Protein AF-A0A8T4J8F1-F1 (afdb_monomer)

Foldseek 3Di:
DVLLVVCVVVVAADELVRQVVVQQDDDPPDPDTSDDDSVVSVVVQVVVCLVVVHHCVNSRHFHDQFKFKAAQWWKDDPNDIDGQPPPPLGGDGFTRDPPRIGTPDQFAQAEEEEAAPVVLSLLVVVVLRVVRVYMYMYRNHQNHNRNLLVNQCCCPVVVHAYEYEFWQFLVRVVSQCCSAQNDPVVNSCRVNRHRVRYWYLDPFLVVCVVQVLLVQWDADDVVRVVSLVVVCPDPVQVDPVSVVRSVSCVVSRTIHGPVSLCVSPSCSVSPPRVVVSVVVVPTHD

pLDDT: mean 88.25, std 8.85, range [52.16, 97.38]

Secondary structure (DSSP, 8-state):
-HHHHHHHHTT--EEHHHHHHHH--BPTTSS-BS-SSHHHHHHHHHHHHHHTTS-GGGGTEE-----EEESSEEEEETTEEEETTSSTTT-EEPPS--TT-EEEEE--SEEEEES-HHHHHHHHHTTHHHHTTEEEEE-SSS--HHHHHHHHHHHHHH---EEEE--BSHHHHHHHHHHHH--GGGGGGHHHH--TTEEEEE--HHHHHHTTGGGGPEEPPHHHHHHHHHHTTSGGG-SHHHHHHHHHHHHHTEEB-GGGGGGG-TTHIIIIIHHHHHHHT--B-

Radius of gyration: 20.85 Å; Cα contacts (8 Å, |Δi|>4): 482; chains: 1; bounding box: 60×44×57 Å

Sequence (285 aa):
ATTAKELIEIDKHLSLRQVFYRMKRTIPNTDINIVDEQEESNKAIEDLELLLESPREKLHINANKNGSVAGRVVIEDRGDTIDWSKLGSGGWSIPSNVEDIKFKKVDAKFILYMEKAAEWESLHEHRFWEKQDCIIMASQGQATRGVRRLLKRLSSEFKLPVYVLVDGDPWGVYIYSVLKYGSISLAHMSESLTITNAKMVGLTADDVSKYGLKRHIIKFKDVDKNRLKQLKRYDWFQDKRWQEEFKKWENIGGKVELAALTSNGISFMAEKYLPEKIRKKEWLD

Structure (mmCIF, N/CA/C/O backbone):
data_AF-A0A8T4J8F1-F1
#
_entry.id   AF-A0A8T4J8F1-F1
#
loop_
_atom_site.group_PDB
_atom_site.id
_atom_site.type_symbol
_atom_site.label_atom_id
_atom_site.label_alt_id
_atom_site.label_comp_id
_atom_site.label_asym_id
_atom_site.label_entity_id
_atom_site.label_seq_id
_atom_site.pdbx_PDB_ins_code
_atom_site.Cartn_x
_atom_site.Cartn_y
_atom_site.Cartn_z
_atom_site.occupancy
_atom_site.B_iso_or_equiv
_atom_site.auth_seq_id
_atom_site.auth_comp_id
_atom_site.auth_asym_id
_atom_site.auth_atom_id
_atom_site.pdbx_PDB_model_num
ATOM 1 N N . ALA A 1 1 ? 18.832 5.085 -25.171 1.00 74.56 1 ALA A N 1
ATOM 2 C CA . ALA A 1 1 ? 18.077 4.720 -26.391 1.00 74.56 1 ALA A CA 1
ATOM 3 C C . ALA A 1 1 ? 18.512 3.376 -26.989 1.00 74.56 1 ALA A C 1
ATOM 5 O O . ALA A 1 1 ? 17.696 2.467 -27.005 1.00 74.56 1 ALA A O 1
ATOM 6 N N . THR A 1 2 ? 19.771 3.197 -27.418 1.00 81.75 2 THR A N 1
ATOM 7 C CA . THR A 1 2 ? 20.234 1.960 -28.094 1.00 81.75 2 THR A CA 1
ATOM 8 C C . THR A 1 2 ? 19.966 0.684 -27.297 1.00 81.75 2 THR A C 1
ATOM 10 O O . THR A 1 2 ? 19.372 -0.245 -27.828 1.00 81.75 2 THR A O 1
ATOM 13 N N . THR A 1 3 ? 20.306 0.669 -26.002 1.00 81.12 3 THR A N 1
ATOM 14 C CA . THR A 1 3 ? 20.008 -0.467 -25.115 1.00 81.12 3 THR A CA 1
ATOM 15 C C . THR A 1 3 ? 18.515 -0.792 -25.069 1.00 81.12 3 THR A C 1
ATOM 17 O O . THR A 1 3 ? 18.152 -1.952 -25.171 1.00 81.12 3 THR A O 1
ATOM 20 N N . ALA A 1 4 ? 17.644 0.214 -24.943 1.00 81.69 4 ALA A N 1
ATOM 21 C CA . ALA A 1 4 ? 16.196 0.006 -24.901 1.00 81.69 4 ALA A CA 1
ATOM 22 C C . ALA A 1 4 ? 15.668 -0.584 -26.217 1.00 81.69 4 ALA A C 1
ATOM 24 O O . ALA A 1 4 ? 14.888 -1.528 -26.192 1.00 81.69 4 ALA A O 1
ATOM 25 N N . LYS A 1 5 ? 16.141 -0.072 -27.362 1.00 85.31 5 LYS A N 1
ATOM 26 C CA . LYS A 1 5 ? 15.776 -0.595 -28.684 1.00 85.31 5 LYS A CA 1
ATOM 27 C C . LYS A 1 5 ? 16.148 -2.073 -28.825 1.00 85.31 5 LYS A C 1
ATOM 29 O O . LYS A 1 5 ? 15.307 -2.873 -29.208 1.00 85.31 5 LYS A O 1
ATOM 34 N N . GLU A 1 6 ? 17.373 -2.432 -28.452 1.00 86.69 6 GLU A N 1
ATOM 35 C CA . GLU A 1 6 ? 17.841 -3.818 -28.505 1.00 86.69 6 GLU A CA 1
ATOM 36 C C . GLU A 1 6 ? 17.005 -4.738 -27.606 1.00 86.69 6 GLU A C 1
ATOM 38 O O . GLU A 1 6 ? 16.623 -5.818 -28.036 1.00 86.69 6 GLU A O 1
ATOM 43 N N . LEU A 1 7 ? 16.668 -4.303 -26.384 1.00 85.00 7 LEU A N 1
ATOM 44 C CA . LEU A 1 7 ? 15.839 -5.083 -25.457 1.00 85.00 7 LEU A CA 1
ATOM 45 C C . LEU A 1 7 ? 14.429 -5.358 -25.986 1.00 85.00 7 LEU A C 1
ATOM 47 O O . LEU A 1 7 ? 13.883 -6.436 -25.734 1.00 85.00 7 LEU A O 1
ATOM 51 N N . ILE A 1 8 ? 13.857 -4.395 -26.706 1.00 83.88 8 ILE A N 1
ATOM 52 C CA . ILE A 1 8 ? 12.558 -4.538 -27.366 1.00 83.88 8 ILE A CA 1
ATOM 53 C C . ILE A 1 8 ? 12.671 -5.523 -28.536 1.00 83.88 8 ILE A C 1
ATOM 55 O O . ILE A 1 8 ? 11.848 -6.425 -28.646 1.00 83.88 8 ILE A O 1
ATOM 59 N N . GLU A 1 9 ? 13.708 -5.405 -29.371 1.00 85.81 9 GLU A N 1
ATOM 60 C CA . GLU A 1 9 ? 13.920 -6.286 -30.532 1.00 85.81 9 GLU A CA 1
ATOM 61 C C . GLU A 1 9 ? 14.126 -7.758 -30.139 1.00 85.81 9 GLU A C 1
ATOM 63 O O . GLU A 1 9 ? 13.646 -8.652 -30.834 1.00 85.81 9 GLU A O 1
ATOM 68 N N . ILE A 1 10 ? 14.812 -8.023 -29.023 1.00 87.44 10 ILE A N 1
ATOM 69 C CA . ILE A 1 10 ? 15.092 -9.392 -28.548 1.00 87.44 10 ILE A CA 1
ATOM 70 C C . ILE A 1 10 ? 14.049 -9.935 -27.557 1.00 87.44 10 ILE A C 1
ATOM 72 O O . ILE A 1 10 ? 14.200 -11.062 -27.079 1.00 87.44 10 ILE A O 1
ATOM 76 N N . ASP A 1 11 ? 13.043 -9.133 -27.197 1.00 79.88 11 ASP A N 1
ATOM 77 C CA . ASP A 1 11 ? 12.032 -9.442 -26.177 1.00 79.88 11 ASP A CA 1
ATOM 78 C C . ASP A 1 11 ? 12.630 -9.921 -24.831 1.00 79.88 11 ASP A C 1
ATOM 80 O O . ASP A 1 11 ? 12.238 -10.928 -24.226 1.00 79.88 11 ASP A O 1
ATOM 84 N N . LYS A 1 12 ? 13.663 -9.214 -24.347 1.00 81.88 12 LYS A N 1
ATOM 85 C CA . LYS A 1 12 ? 14.316 -9.490 -23.051 1.00 81.88 12 LYS A CA 1
ATOM 86 C C . LYS A 1 12 ? 14.347 -8.258 -22.172 1.00 81.88 12 LYS A C 1
ATOM 88 O O . LYS A 1 12 ? 14.317 -7.134 -22.645 1.00 81.88 12 LYS A O 1
ATOM 93 N N . HIS A 1 13 ? 14.453 -8.504 -20.869 1.00 81.38 13 HIS A N 1
ATOM 94 C CA . HIS A 1 13 ? 14.413 -7.471 -19.846 1.00 81.38 13 HIS A CA 1
ATOM 95 C C . HIS A 1 13 ? 15.740 -7.392 -19.095 1.00 81.38 13 HIS A C 1
ATOM 97 O O . HIS A 1 13 ? 16.351 -8.426 -18.816 1.00 81.38 13 HIS A O 1
ATOM 103 N N . LEU A 1 14 ? 16.145 -6.180 -18.717 1.00 83.69 14 LEU A N 1
ATOM 104 C CA . LEU A 1 14 ? 17.295 -5.944 -17.841 1.00 83.69 14 LEU A CA 1
ATOM 105 C C . LEU A 1 14 ? 16.882 -5.171 -16.594 1.00 83.69 14 LEU A C 1
ATOM 107 O O . LEU A 1 14 ? 15.974 -4.340 -16.631 1.00 83.69 14 LEU A O 1
ATOM 111 N N . SER A 1 15 ? 17.576 -5.427 -15.487 1.00 83.25 15 SER A N 1
ATOM 112 C CA . SER A 1 15 ? 17.448 -4.614 -14.282 1.00 83.25 15 SER A CA 1
ATOM 113 C C . SER A 1 15 ? 18.155 -3.265 -14.432 1.00 83.25 15 SER A C 1
ATOM 115 O O . SER A 1 15 ? 19.107 -3.146 -15.204 1.00 83.25 15 SER A O 1
ATOM 117 N N . LEU A 1 16 ? 17.770 -2.263 -13.633 1.00 83.31 16 LEU A N 1
ATOM 118 C CA . LEU A 1 16 ? 18.486 -0.973 -13.563 1.00 83.31 16 LEU A CA 1
ATOM 119 C C . LEU A 1 16 ? 20.000 -1.149 -13.355 1.00 83.31 16 LEU A C 1
ATOM 121 O O . LEU A 1 16 ? 20.806 -0.446 -13.961 1.00 83.31 16 LEU A O 1
ATOM 125 N N . ARG A 1 17 ? 20.393 -2.139 -12.547 1.00 83.06 17 ARG A N 1
ATOM 126 C CA . ARG A 1 17 ? 21.800 -2.445 -12.277 1.00 83.06 17 ARG A CA 1
ATOM 127 C C . ARG A 1 17 ? 22.500 -3.067 -13.486 1.00 83.06 17 ARG A C 1
ATOM 129 O O . ARG A 1 17 ? 23.653 -2.755 -13.758 1.00 83.06 17 ARG A O 1
ATOM 136 N N . GLN A 1 18 ? 21.813 -3.927 -14.236 1.00 85.00 18 GLN A N 1
ATOM 137 C CA . GLN A 1 18 ? 22.354 -4.488 -15.476 1.00 85.00 18 GLN A CA 1
ATOM 138 C C . GLN A 1 18 ? 22.481 -3.424 -16.571 1.00 85.00 18 GLN A C 1
ATOM 140 O O . GLN A 1 18 ? 23.468 -3.430 -17.304 1.00 85.00 18 GLN A O 1
ATOM 145 N N . VAL A 1 19 ? 21.526 -2.492 -16.663 1.00 85.25 19 VAL A N 1
ATOM 146 C CA . VAL A 1 19 ? 21.618 -1.347 -17.581 1.00 85.25 19 VAL A CA 1
ATOM 147 C C . VAL A 1 19 ? 22.813 -0.467 -17.219 1.00 85.25 19 VAL A C 1
ATOM 149 O O . VAL A 1 19 ? 23.595 -0.145 -18.109 1.00 85.25 19 VAL A O 1
ATOM 152 N N . PHE A 1 20 ? 23.020 -0.173 -15.931 1.00 86.06 20 PHE A N 1
ATOM 153 C CA . PHE A 1 20 ? 24.207 0.541 -15.455 1.00 86.06 20 PHE A CA 1
ATOM 154 C C . PHE A 1 20 ? 25.505 -0.140 -15.895 1.00 86.06 20 PHE A C 1
ATOM 156 O O . PHE A 1 20 ? 26.320 0.491 -16.558 1.00 86.06 20 PHE A O 1
ATOM 163 N N . TYR A 1 21 ? 25.682 -1.439 -15.630 1.00 85.06 21 TYR A N 1
ATOM 164 C CA . TYR A 1 21 ? 26.898 -2.148 -16.056 1.00 85.06 21 TYR A CA 1
ATOM 165 C C . TYR A 1 21 ? 27.048 -2.234 -17.579 1.00 85.06 21 TYR A C 1
ATOM 167 O O . TYR A 1 21 ? 28.166 -2.246 -18.083 1.00 85.06 21 TYR A O 1
ATOM 175 N N . ARG A 1 22 ? 25.944 -2.262 -18.332 1.00 84.69 22 ARG A N 1
ATOM 176 C CA . ARG A 1 22 ? 25.989 -2.226 -19.800 1.00 84.69 22 ARG A CA 1
ATOM 177 C C . ARG A 1 22 ? 26.434 -0.860 -20.327 1.00 84.69 22 ARG A C 1
ATOM 179 O O . ARG A 1 22 ? 27.107 -0.810 -21.360 1.00 84.69 22 ARG A O 1
ATOM 186 N N . MET A 1 23 ? 26.041 0.213 -19.639 1.00 83.31 23 MET A N 1
ATOM 187 C CA . MET A 1 23 ? 26.421 1.596 -19.937 1.00 83.31 23 MET A CA 1
ATOM 188 C C . MET A 1 23 ? 27.821 1.944 -19.433 1.00 83.31 23 MET A C 1
ATOM 190 O O . MET A 1 23 ? 28.477 2.775 -20.054 1.00 83.31 23 MET A O 1
ATOM 194 N N . LYS A 1 24 ? 28.294 1.298 -18.360 1.00 84.81 24 LYS A N 1
ATOM 195 C CA . LYS A 1 24 ? 29.632 1.473 -17.791 1.00 84.81 24 LYS A CA 1
ATOM 196 C C . LYS A 1 24 ? 30.692 0.919 -18.743 1.00 84.81 24 LYS A C 1
ATOM 198 O O . LYS A 1 24 ? 31.159 -0.210 -18.616 1.00 84.81 24 LYS A O 1
ATOM 203 N N . ARG A 1 25 ? 31.029 1.729 -19.740 1.00 82.56 25 ARG A N 1
ATOM 204 C CA . ARG A 1 25 ? 32.083 1.489 -20.721 1.00 82.56 25 ARG A CA 1
ATOM 205 C C . ARG A 1 25 ? 33.026 2.677 -20.707 1.00 82.56 25 ARG A C 1
ATOM 207 O O . ARG A 1 25 ? 32.574 3.818 -20.628 1.00 82.56 25 ARG A O 1
ATOM 214 N N . THR A 1 26 ? 34.314 2.394 -20.805 1.00 84.25 26 THR A N 1
ATOM 215 C CA . THR A 1 26 ? 35.348 3.414 -20.956 1.00 84.25 26 THR A CA 1
ATOM 216 C C . THR A 1 26 ? 35.383 3.870 -22.409 1.00 84.25 26 THR A C 1
ATOM 218 O O . THR A 1 26 ? 35.332 3.044 -23.327 1.00 84.25 26 THR A O 1
ATOM 221 N N . ILE A 1 27 ? 35.413 5.181 -22.631 1.00 82.75 27 ILE A N 1
ATOM 222 C CA . ILE A 1 27 ? 35.475 5.746 -23.980 1.00 82.75 27 ILE A CA 1
ATOM 223 C C . ILE A 1 27 ? 36.845 5.383 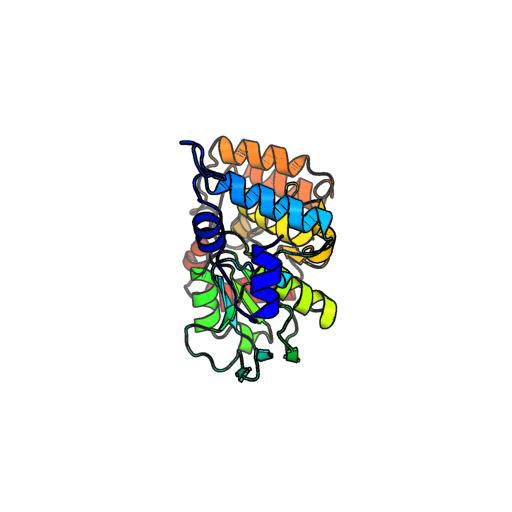-24.587 1.00 82.75 27 ILE A C 1
ATOM 225 O O . ILE A 1 27 ? 37.864 5.570 -23.914 1.00 82.75 27 ILE A O 1
ATOM 229 N N . PRO A 1 28 ? 36.905 4.865 -25.834 1.00 83.50 28 PRO A N 1
ATOM 230 C CA . PRO A 1 28 ? 38.168 4.483 -26.459 1.00 83.50 28 PRO A CA 1
ATOM 231 C C . PRO A 1 28 ? 39.194 5.619 -26.424 1.00 83.50 28 PRO A C 1
ATOM 233 O O . PRO A 1 28 ? 38.871 6.756 -26.761 1.00 83.50 28 PRO A O 1
ATOM 236 N N . ASN A 1 29 ? 40.436 5.287 -26.064 1.00 85.06 29 ASN A N 1
ATOM 237 C CA . ASN A 1 29 ? 41.558 6.225 -25.929 1.00 85.06 29 ASN A CA 1
ATOM 238 C C . ASN A 1 29 ? 41.402 7.275 -24.812 1.00 85.06 29 ASN A C 1
ATOM 240 O O . ASN A 1 29 ? 42.025 8.333 -24.874 1.00 85.06 29 ASN A O 1
ATOM 244 N N . THR A 1 30 ? 40.592 6.993 -23.790 1.00 84.62 30 THR A N 1
ATOM 245 C CA . THR A 1 30 ? 40.470 7.828 -22.587 1.00 84.62 30 THR A CA 1
ATOM 246 C C . THR A 1 30 ? 40.381 6.949 -21.337 1.00 84.62 30 THR A C 1
ATOM 248 O O . THR A 1 30 ? 40.044 5.773 -21.445 1.00 84.62 30 THR A O 1
ATOM 251 N N . ASP A 1 31 ? 40.591 7.537 -20.159 1.00 81.12 31 ASP A N 1
ATOM 252 C CA . ASP A 1 31 ? 40.305 6.908 -18.857 1.00 81.12 31 ASP A CA 1
ATOM 253 C C . ASP A 1 31 ? 38.915 7.299 -18.314 1.00 81.12 31 ASP A C 1
ATOM 255 O O . ASP A 1 31 ? 38.635 7.177 -17.122 1.00 81.12 31 ASP A O 1
ATOM 259 N N . ILE A 1 32 ? 38.039 7.814 -19.184 1.00 82.75 32 ILE A N 1
ATOM 260 C CA . ILE A 1 32 ? 36.733 8.359 -18.810 1.00 82.75 32 ILE A CA 1
ATOM 261 C C . ILE A 1 32 ? 35.656 7.312 -19.089 1.00 82.75 32 ILE A C 1
ATOM 263 O O . ILE A 1 32 ? 35.517 6.812 -20.211 1.00 82.75 32 ILE A O 1
ATOM 267 N N . ASN A 1 33 ? 34.868 6.988 -18.066 1.00 82.75 33 ASN A N 1
ATOM 268 C CA . ASN A 1 33 ? 33.691 6.143 -18.216 1.00 82.75 33 ASN A CA 1
ATOM 269 C C . ASN A 1 33 ? 32.488 6.970 -18.678 1.00 82.75 33 ASN A C 1
ATOM 271 O O . ASN A 1 33 ? 32.356 8.144 -18.355 1.00 82.75 33 ASN A O 1
ATOM 275 N N . ILE A 1 34 ? 31.578 6.336 -19.419 1.00 81.31 34 ILE A N 1
ATOM 276 C CA . ILE A 1 34 ? 30.304 6.963 -19.813 1.00 81.31 34 ILE A CA 1
ATOM 277 C C . ILE A 1 34 ? 29.409 7.224 -18.590 1.00 81.31 34 ILE A C 1
ATOM 279 O O . ILE A 1 34 ? 28.672 8.203 -18.570 1.00 81.31 34 ILE A O 1
ATOM 283 N N . VAL A 1 35 ? 29.448 6.322 -17.607 1.00 86.25 35 VAL A N 1
ATOM 284 C CA . VAL A 1 35 ? 28.790 6.459 -16.303 1.00 86.25 35 VAL A CA 1
ATOM 285 C C . VAL A 1 35 ? 29.682 5.843 -15.235 1.00 86.25 35 VAL A C 1
ATOM 287 O O . VAL A 1 35 ? 30.204 4.734 -15.418 1.00 86.25 35 VAL A O 1
ATOM 290 N N . ASP A 1 36 ? 29.822 6.533 -14.113 1.00 84.25 36 ASP A N 1
ATOM 291 C CA . ASP A 1 36 ? 30.608 6.072 -12.970 1.00 84.25 36 ASP A CA 1
ATOM 292 C C . ASP A 1 36 ? 29.710 5.579 -11.836 1.00 84.25 36 ASP A C 1
ATOM 294 O O . ASP A 1 36 ? 30.005 4.541 -11.222 1.00 84.25 36 ASP A O 1
ATOM 298 N N . GLU A 1 37 ? 28.565 6.239 -11.644 1.00 87.50 37 GLU A N 1
ATOM 299 C CA . GLU A 1 37 ? 27.602 5.953 -10.582 1.00 87.50 37 GLU A CA 1
ATOM 300 C C . GLU A 1 37 ? 26.227 5.515 -11.112 1.00 87.50 37 GLU A C 1
ATOM 302 O O . GLU A 1 37 ? 25.750 5.938 -12.166 1.00 87.50 37 GLU A O 1
ATOM 307 N N . GLN A 1 38 ? 25.539 4.660 -10.345 1.00 81.62 38 GLN A N 1
ATOM 308 C CA . GLN A 1 38 ? 24.196 4.179 -10.698 1.00 81.62 38 GLN A CA 1
ATOM 309 C C . GLN A 1 38 ? 23.202 5.341 -10.851 1.00 81.62 38 GLN A C 1
ATOM 311 O O . GLN A 1 38 ? 22.302 5.267 -11.690 1.00 81.62 38 GLN A O 1
ATOM 316 N N . GLU A 1 39 ? 23.360 6.403 -10.058 1.00 84.62 39 GLU A N 1
ATOM 317 C CA . GLU A 1 39 ? 22.471 7.561 -10.080 1.00 84.62 39 GLU A CA 1
ATOM 318 C C . GLU A 1 39 ? 22.478 8.276 -11.439 1.00 84.62 39 GLU A C 1
ATOM 320 O O . GLU A 1 39 ? 21.418 8.672 -11.919 1.00 84.62 39 GLU A O 1
ATOM 325 N N . GLU A 1 40 ? 23.628 8.350 -12.112 1.00 84.62 40 GLU A N 1
ATOM 326 C CA . GLU A 1 40 ? 23.754 8.942 -13.450 1.00 84.62 40 GLU A CA 1
ATOM 327 C C . GLU A 1 40 ? 22.953 8.148 -14.484 1.00 84.62 40 GLU A C 1
ATOM 329 O O . GLU A 1 40 ? 22.175 8.711 -15.256 1.00 84.62 40 GLU A O 1
ATOM 334 N N . SER A 1 41 ? 23.075 6.815 -14.453 1.00 85.06 41 SER A N 1
ATOM 335 C CA . SER A 1 41 ? 22.297 5.948 -15.344 1.00 85.06 41 SER A CA 1
ATOM 336 C C . SER A 1 41 ? 20.796 6.014 -15.051 1.00 85.06 41 SER A C 1
ATOM 338 O O . SER A 1 41 ? 19.992 5.976 -15.979 1.00 85.06 41 SER A O 1
ATOM 340 N N . ASN A 1 42 ? 20.406 6.158 -13.780 1.00 84.56 42 ASN A N 1
ATOM 341 C CA . ASN A 1 42 ? 19.004 6.304 -13.399 1.00 84.56 42 ASN A CA 1
ATOM 342 C C . ASN A 1 42 ? 18.423 7.620 -13.934 1.00 84.56 42 ASN A C 1
ATOM 344 O O . ASN A 1 42 ? 17.353 7.582 -14.535 1.00 84.56 42 ASN A O 1
ATOM 348 N N . LYS A 1 43 ? 19.145 8.741 -13.792 1.00 85.19 43 LYS A N 1
ATOM 349 C CA . LYS A 1 43 ? 18.746 10.050 -14.343 1.00 85.19 43 LYS A CA 1
ATOM 350 C C . LYS A 1 43 ? 18.600 9.999 -15.862 1.00 85.19 43 LYS A C 1
ATOM 352 O O . LYS A 1 43 ? 17.569 10.392 -16.387 1.00 85.19 43 LYS A O 1
ATOM 357 N N . ALA A 1 44 ? 19.562 9.396 -16.562 1.00 85.56 44 ALA A N 1
ATOM 358 C CA . ALA A 1 44 ? 19.486 9.241 -18.015 1.00 85.56 44 ALA A CA 1
ATOM 359 C C . ALA A 1 44 ? 18.292 8.376 -18.470 1.00 85.56 44 ALA A C 1
ATOM 361 O O . ALA A 1 44 ? 17.742 8.586 -19.552 1.00 85.56 44 ALA A O 1
ATOM 362 N N . ILE A 1 45 ? 17.893 7.381 -17.669 1.00 85.06 45 ILE A N 1
ATOM 363 C CA . ILE A 1 45 ? 16.681 6.596 -17.928 1.00 85.06 45 ILE A CA 1
ATOM 364 C C . ILE A 1 45 ? 15.442 7.462 -17.703 1.00 85.06 45 ILE A C 1
ATOM 366 O O . ILE A 1 45 ? 14.569 7.440 -18.559 1.00 85.06 45 ILE A O 1
ATOM 370 N N . GLU A 1 46 ? 15.372 8.225 -16.612 1.00 82.88 46 GLU A N 1
ATOM 371 C CA . GLU A 1 46 ? 14.258 9.146 -16.334 1.00 82.88 46 GLU A CA 1
ATOM 372 C C . GLU A 1 46 ? 14.096 10.192 -17.447 1.00 82.88 46 GLU A C 1
ATOM 374 O O . GLU A 1 46 ? 12.988 10.379 -17.947 1.00 82.88 46 GLU A O 1
ATOM 379 N N . ASP A 1 47 ? 15.192 10.782 -17.929 1.00 84.56 47 ASP A N 1
ATOM 380 C CA . ASP A 1 47 ? 15.179 11.700 -19.075 1.00 84.56 47 ASP A CA 1
ATOM 381 C C . ASP A 1 47 ? 14.643 11.018 -20.340 1.00 84.56 47 ASP A C 1
ATOM 383 O O . ASP A 1 47 ? 13.866 11.598 -21.099 1.00 84.56 47 ASP A O 1
ATOM 387 N N . LEU A 1 48 ? 15.010 9.754 -20.566 1.00 84.50 48 LEU A N 1
ATOM 388 C CA . LEU A 1 48 ? 14.491 8.973 -21.686 1.00 84.50 48 LEU A CA 1
ATOM 389 C C . LEU A 1 48 ? 12.991 8.670 -21.535 1.00 84.50 48 LEU A C 1
ATOM 391 O O . LEU A 1 48 ? 12.283 8.667 -22.541 1.00 84.50 48 LEU A O 1
ATOM 395 N N . GLU A 1 49 ? 12.500 8.431 -20.314 1.00 82.06 49 GLU A N 1
ATOM 396 C CA . GLU A 1 49 ? 11.062 8.274 -20.043 1.00 82.06 49 GLU A CA 1
ATOM 397 C C . GLU A 1 49 ? 10.293 9.553 -20.393 1.00 82.06 49 GLU A C 1
ATOM 399 O O . GLU A 1 49 ? 9.226 9.474 -21.002 1.00 82.06 49 GLU A O 1
ATOM 404 N N . LEU A 1 50 ? 10.855 10.716 -20.042 1.00 80.31 50 LEU A N 1
ATOM 405 C CA . LEU A 1 50 ? 10.274 12.028 -20.331 1.00 80.31 50 LEU A CA 1
ATOM 406 C C . LEU A 1 50 ? 10.244 12.315 -21.835 1.00 80.31 50 LEU A C 1
ATOM 408 O O . LEU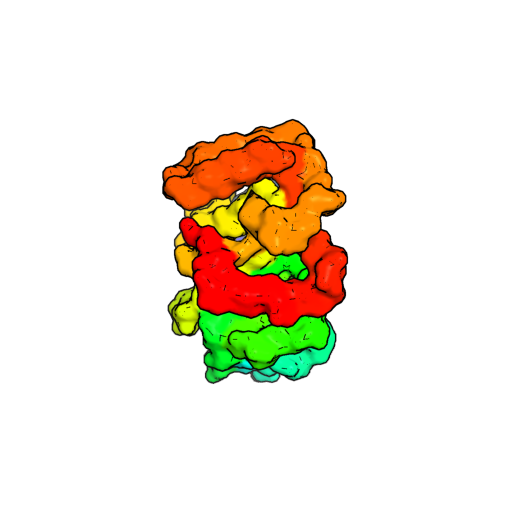 A 1 50 ? 9.208 12.708 -22.359 1.00 80.31 50 LEU A O 1
ATOM 412 N N . LEU A 1 51 ? 11.35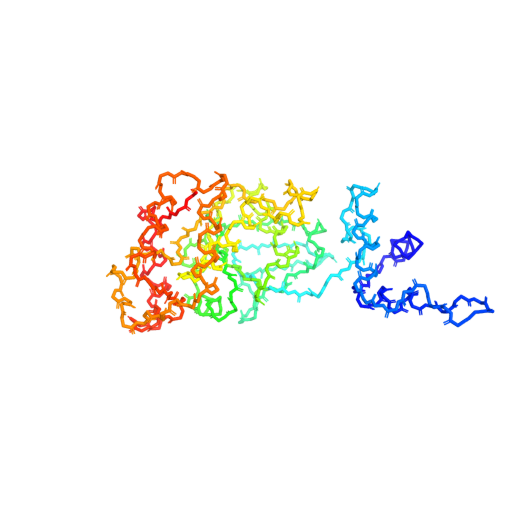4 12.082 -22.539 1.00 84.44 51 LEU A N 1
ATOM 413 C CA . LEU A 1 51 ? 11.459 12.343 -23.979 1.00 84.44 51 LEU A CA 1
ATOM 414 C C . LEU A 1 51 ? 10.557 11.437 -24.824 1.00 84.44 51 LEU A C 1
ATOM 416 O O . LEU A 1 51 ? 10.106 11.848 -25.891 1.00 84.44 51 LEU A O 1
ATOM 420 N N . LEU A 1 52 ? 10.338 10.195 -24.385 1.00 82.19 52 LEU A N 1
ATOM 421 C CA . LEU A 1 52 ? 9.531 9.212 -25.113 1.00 82.19 52 LEU A CA 1
ATOM 422 C C . LEU A 1 52 ? 8.068 9.171 -24.660 1.00 82.19 52 LEU A C 1
ATOM 424 O O . LEU A 1 52 ? 7.308 8.374 -25.208 1.00 82.19 52 LEU A O 1
ATOM 428 N N . GLU A 1 53 ? 7.700 9.938 -23.627 1.00 78.50 53 GLU A N 1
ATOM 429 C CA . GLU A 1 53 ? 6.399 9.864 -22.940 1.00 78.50 53 GLU A CA 1
ATOM 430 C C . GLU A 1 53 ? 5.985 8.420 -22.598 1.00 78.50 53 GLU A C 1
ATOM 432 O O . GLU A 1 53 ? 4.809 8.051 -22.557 1.00 78.50 53 GLU A O 1
ATOM 437 N N . SER A 1 54 ? 6.979 7.562 -22.368 1.00 76.50 54 SER A N 1
ATOM 438 C CA . SER A 1 54 ? 6.784 6.132 -22.197 1.00 76.50 54 SER A CA 1
ATOM 439 C C . SER A 1 54 ? 7.569 5.647 -20.992 1.00 76.50 54 SER A C 1
ATOM 441 O O . SER A 1 54 ? 8.773 5.886 -20.894 1.00 76.50 54 SER A O 1
ATOM 443 N N . PRO A 1 55 ? 6.926 4.902 -20.082 1.00 76.50 55 PRO A N 1
ATOM 444 C CA . PRO A 1 55 ? 7.611 4.384 -18.918 1.00 76.50 55 PRO A CA 1
ATOM 445 C C . PRO A 1 55 ? 8.707 3.378 -19.288 1.00 76.50 55 PRO A C 1
ATOM 447 O O . PRO A 1 55 ? 8.537 2.556 -20.189 1.00 76.50 55 PRO A O 1
ATOM 450 N N . ARG A 1 56 ? 9.792 3.357 -18.514 1.00 77.81 56 ARG A N 1
ATOM 451 C CA . ARG A 1 56 ? 10.955 2.469 -18.681 1.00 77.81 56 ARG A CA 1
ATOM 452 C C . ARG A 1 56 ? 10.605 0.985 -18.677 1.00 77.81 56 ARG A C 1
ATOM 454 O O . ARG A 1 56 ? 11.299 0.193 -19.303 1.00 77.81 56 ARG A O 1
ATOM 461 N N . GLU A 1 57 ? 9.512 0.602 -18.020 1.00 78.94 57 GLU A N 1
ATOM 462 C CA . GLU A 1 57 ? 9.025 -0.777 -18.037 1.00 78.94 57 GLU A CA 1
ATOM 463 C C . GLU A 1 57 ? 8.594 -1.206 -19.455 1.00 78.94 57 GLU A C 1
ATOM 465 O O . GLU A 1 57 ? 8.859 -2.340 -19.844 1.00 78.94 57 GLU A O 1
ATOM 470 N N . LYS A 1 58 ? 8.043 -0.288 -20.272 1.00 77.50 58 LYS A N 1
ATOM 471 C CA . LYS A 1 58 ? 7.779 -0.527 -21.708 1.00 77.50 58 LYS A CA 1
ATOM 472 C C . LYS A 1 58 ? 9.056 -0.557 -22.551 1.00 77.50 58 LYS A C 1
ATOM 474 O O . LYS A 1 58 ? 9.048 -1.070 -23.660 1.00 77.50 58 LYS A O 1
ATOM 479 N N . LEU A 1 59 ? 10.162 -0.036 -22.020 1.00 79.50 59 LEU A N 1
ATOM 480 C CA . LEU A 1 59 ? 11.500 -0.149 -22.607 1.00 79.50 59 LEU A CA 1
ATOM 481 C C . LEU A 1 59 ? 12.216 -1.442 -22.175 1.00 79.50 59 LEU A C 1
ATOM 483 O O . LEU A 1 59 ? 13.426 -1.565 -22.364 1.00 79.50 59 LEU A O 1
ATOM 487 N N . HIS A 1 60 ? 11.489 -2.373 -21.541 1.00 79.94 60 HIS A N 1
ATOM 488 C CA . HIS A 1 60 ? 11.996 -3.616 -20.956 1.00 79.94 60 HIS A CA 1
ATOM 489 C C . HIS A 1 60 ? 13.081 -3.410 -19.877 1.00 79.94 60 HIS A C 1
ATOM 491 O O . HIS A 1 60 ? 13.846 -4.324 -19.546 1.00 79.94 60 HIS A O 1
ATOM 497 N N . ILE A 1 61 ? 13.132 -2.220 -19.273 1.00 80.06 61 ILE A N 1
ATOM 498 C CA . ILE A 1 61 ? 14.003 -1.913 -18.138 1.00 80.06 61 ILE A CA 1
ATOM 499 C C . ILE A 1 61 ? 13.182 -2.062 -16.859 1.00 80.06 61 ILE A C 1
ATOM 501 O O . ILE A 1 61 ? 12.346 -1.222 -16.523 1.00 80.06 61 ILE A O 1
ATOM 505 N N . ASN A 1 62 ? 13.432 -3.146 -16.131 1.00 72.62 62 ASN A N 1
ATOM 506 C CA . ASN A 1 62 ? 12.645 -3.536 -14.968 1.00 72.62 62 ASN A CA 1
ATOM 507 C C . ASN A 1 62 ? 13.368 -3.243 -13.649 1.00 72.62 62 ASN A C 1
ATOM 509 O O . ASN A 1 62 ? 14.593 -3.254 -13.549 1.00 72.62 62 ASN A O 1
ATOM 513 N N . ALA A 1 63 ? 12.591 -3.030 -12.590 1.00 67.19 63 ALA A N 1
ATOM 514 C CA . ALA A 1 63 ? 13.086 -3.158 -11.224 1.00 67.19 63 ALA A CA 1
ATOM 515 C C . ALA A 1 63 ? 12.915 -4.609 -10.733 1.00 67.19 63 ALA A C 1
ATOM 517 O O . ALA A 1 63 ? 12.309 -5.444 -11.417 1.00 67.19 63 ALA A O 1
ATOM 518 N N . ASN A 1 64 ? 13.443 -4.916 -9.548 1.00 64.38 64 ASN A N 1
ATOM 519 C CA . ASN A 1 64 ? 13.217 -6.211 -8.903 1.00 64.38 64 ASN A CA 1
ATOM 520 C C . ASN A 1 64 ? 11.714 -6.461 -8.691 1.00 64.38 64 ASN A C 1
ATOM 522 O O . ASN A 1 64 ? 10.964 -5.528 -8.393 1.00 64.38 64 ASN A O 1
ATOM 526 N N . LYS A 1 65 ? 11.287 -7.721 -8.858 1.00 68.25 65 LYS A N 1
ATOM 527 C CA . LYS A 1 65 ? 9.916 -8.153 -8.561 1.00 68.25 65 LYS A CA 1
ATOM 528 C C . LYS A 1 65 ? 9.722 -8.105 -7.051 1.00 68.25 65 LYS A C 1
ATOM 530 O O . LYS A 1 65 ? 10.337 -8.897 -6.347 1.00 68.25 65 LYS A O 1
ATOM 535 N N . ASN A 1 66 ? 8.899 -7.176 -6.584 1.00 71.88 66 ASN A N 1
ATOM 536 C CA . ASN A 1 66 ? 8.629 -6.972 -5.167 1.00 71.88 66 ASN A CA 1
ATOM 537 C C . ASN A 1 66 ? 7.131 -6.753 -4.970 1.00 71.88 66 ASN A C 1
ATOM 539 O O . ASN A 1 66 ? 6.479 -6.087 -5.781 1.00 71.88 66 ASN A O 1
ATOM 543 N N . GLY A 1 67 ? 6.634 -7.256 -3.846 1.00 83.19 67 GLY A N 1
ATOM 544 C CA . GLY A 1 67 ? 5.240 -7.165 -3.450 1.00 83.19 67 GLY A CA 1
ATOM 545 C C . GLY A 1 67 ? 4.502 -8.492 -3.582 1.00 83.19 67 GLY A C 1
ATOM 546 O O . GLY A 1 67 ? 4.850 -9.332 -4.413 1.00 83.19 67 GLY A O 1
ATOM 547 N N . SER A 1 68 ? 3.475 -8.644 -2.753 1.00 91.50 68 SER A N 1
ATOM 548 C CA . SER A 1 68 ? 2.659 -9.852 -2.636 1.00 91.50 68 SER A CA 1
ATOM 549 C C . SER A 1 68 ? 1.193 -9.507 -2.843 1.00 91.50 68 SER A C 1
ATOM 551 O O . SER A 1 68 ? 0.718 -8.486 -2.343 1.00 91.50 68 SER A O 1
ATOM 553 N N . VAL A 1 69 ? 0.460 -10.358 -3.558 1.00 94.50 69 VAL A N 1
ATOM 554 C CA . VAL A 1 69 ? -0.995 -10.234 -3.707 1.00 94.50 69 VAL A CA 1
ATOM 555 C C . VAL A 1 69 ? -1.698 -11.576 -3.534 1.00 94.50 69 VAL A C 1
ATOM 557 O O . VAL A 1 69 ? -1.202 -12.618 -3.966 1.00 94.50 69 VAL A O 1
ATOM 560 N N . ALA A 1 70 ? -2.862 -11.535 -2.891 1.00 95.69 70 ALA A N 1
ATOM 561 C CA . ALA A 1 70 ? -3.791 -12.652 -2.768 1.00 95.69 70 ALA A CA 1
ATOM 562 C C . ALA A 1 70 ? -5.239 -12.150 -2.875 1.00 95.69 70 ALA A C 1
ATOM 564 O O . ALA A 1 70 ? -5.554 -11.012 -2.516 1.00 95.69 70 ALA A O 1
ATOM 565 N N . GLY A 1 71 ? -6.128 -12.998 -3.389 1.00 95.69 71 GLY A N 1
ATOM 566 C CA . GLY A 1 71 ? -7.540 -12.675 -3.591 1.00 95.69 71 GLY A CA 1
ATOM 567 C C . GLY A 1 71 ? -8.188 -13.564 -4.649 1.00 95.69 71 GLY A C 1
ATOM 568 O O . GLY A 1 71 ? -7.512 -14.338 -5.324 1.00 95.69 71 GLY A O 1
ATOM 569 N N . ARG A 1 72 ? -9.506 -13.441 -4.838 1.00 95.06 72 ARG A N 1
ATOM 570 C CA . ARG A 1 72 ? -10.238 -14.177 -5.886 1.00 95.06 72 ARG A CA 1
ATOM 571 C C . ARG A 1 72 ? -10.089 -13.499 -7.248 1.00 95.06 72 ARG A C 1
ATOM 573 O O . ARG A 1 72 ? -11.019 -12.886 -7.775 1.00 95.06 72 ARG A O 1
ATOM 580 N N . VAL A 1 73 ? -8.890 -13.599 -7.809 1.00 96.25 73 VAL A N 1
ATOM 581 C CA . VAL A 1 73 ? -8.545 -13.037 -9.116 1.00 96.25 73 VAL A CA 1
ATOM 582 C C . VAL A 1 73 ? -7.811 -14.080 -9.943 1.00 96.25 73 VAL A C 1
ATOM 584 O O . VAL A 1 73 ? -6.889 -14.730 -9.457 1.00 96.25 73 VAL A O 1
ATOM 587 N N . VAL A 1 74 ? -8.211 -14.210 -11.204 1.00 96.19 74 VAL A N 1
ATOM 588 C CA . VAL A 1 74 ? -7.534 -15.038 -12.200 1.00 96.19 74 VAL A CA 1
ATOM 589 C C . VAL A 1 74 ? -6.973 -14.126 -13.279 1.00 96.19 74 VAL A C 1
ATOM 591 O O . VAL A 1 74 ? -7.724 -13.376 -13.915 1.00 96.19 74 VAL A O 1
ATOM 594 N N . ILE A 1 75 ? -5.664 -14.204 -13.492 1.00 95.56 75 ILE A N 1
ATOM 595 C CA . ILE A 1 75 ? -4.939 -13.442 -14.508 1.00 95.56 75 ILE A CA 1
ATOM 596 C C . ILE A 1 75 ? -4.308 -14.364 -15.554 1.00 95.56 75 ILE A C 1
ATOM 598 O O . ILE A 1 75 ? -4.110 -15.555 -15.318 1.00 95.56 75 ILE A O 1
ATOM 602 N N . GLU A 1 76 ? -3.983 -13.795 -16.708 1.00 93.81 76 GLU A N 1
ATOM 603 C CA . GLU A 1 76 ? -3.036 -14.336 -17.678 1.00 93.81 76 GLU A CA 1
ATOM 604 C C . GLU A 1 76 ? -1.775 -13.481 -17.643 1.00 93.81 76 GLU A C 1
ATOM 606 O O . GLU A 1 76 ? -1.858 -12.269 -17.855 1.00 93.81 76 GLU A O 1
ATOM 611 N N . ASP A 1 77 ? -0.630 -14.100 -17.392 1.00 89.19 77 ASP A N 1
ATOM 612 C CA . ASP A 1 77 ? 0.678 -13.458 -17.485 1.00 89.19 77 ASP A CA 1
ATOM 613 C C . ASP A 1 77 ? 1.557 -14.307 -18.405 1.00 89.19 77 ASP A C 1
ATOM 615 O O . ASP A 1 77 ? 1.797 -15.480 -18.131 1.00 89.19 77 ASP A O 1
ATOM 619 N N . ARG A 1 78 ? 1.983 -13.741 -19.541 1.00 84.00 78 ARG A N 1
ATOM 620 C CA . ARG A 1 78 ? 2.852 -14.407 -20.538 1.00 84.00 78 ARG A CA 1
ATOM 621 C C . ARG A 1 78 ? 2.379 -15.799 -20.992 1.00 84.00 78 ARG A C 1
ATOM 623 O O . ARG A 1 78 ? 3.189 -16.668 -21.291 1.00 84.00 78 ARG A O 1
ATOM 630 N N . GLY A 1 79 ? 1.063 -15.986 -21.087 1.00 85.38 79 GLY A N 1
ATOM 631 C CA . GLY A 1 79 ? 0.434 -17.244 -21.508 1.00 85.38 79 GLY A CA 1
ATOM 632 C C . GLY A 1 79 ? 0.077 -18.187 -20.357 1.00 85.38 79 GLY A C 1
ATOM 633 O O . GLY A 1 79 ? -0.749 -19.080 -20.549 1.00 85.38 79 GLY A O 1
ATOM 634 N N . ASP A 1 80 ? 0.594 -17.947 -19.152 1.00 90.38 80 ASP A N 1
ATOM 635 C CA . ASP A 1 80 ? 0.258 -18.731 -17.969 1.00 90.38 80 ASP A CA 1
ATOM 636 C C . ASP A 1 80 ? -0.987 -18.168 -17.284 1.00 90.38 80 ASP A C 1
ATOM 638 O O . ASP A 1 80 ? -1.116 -16.966 -17.043 1.00 90.38 80 ASP A O 1
ATOM 642 N N . THR A 1 81 ? -1.929 -19.052 -16.948 1.00 94.00 81 THR A N 1
ATOM 643 C CA . THR A 1 81 ? -3.110 -18.678 -16.162 1.00 94.00 81 THR A CA 1
ATOM 644 C C . THR A 1 81 ? -2.805 -18.839 -14.680 1.00 94.00 81 THR A C 1
ATOM 646 O O . THR A 1 81 ? -2.535 -19.944 -14.215 1.00 94.00 81 THR A O 1
ATOM 649 N N . ILE A 1 82 ? -2.881 -17.739 -13.934 1.00 94.50 82 ILE A N 1
ATOM 650 C CA . ILE A 1 82 ? -2.522 -17.677 -12.517 1.00 94.50 82 ILE A CA 1
ATOM 651 C C . ILE A 1 82 ? -3.765 -17.316 -11.706 1.00 94.50 82 ILE A C 1
ATOM 653 O O . ILE A 1 82 ? -4.411 -16.300 -11.957 1.00 94.50 82 ILE A O 1
ATOM 657 N N . ASP A 1 83 ? -4.092 -18.147 -10.719 1.00 94.75 83 ASP A N 1
ATOM 658 C CA . ASP A 1 83 ? -5.200 -17.942 -9.784 1.00 94.75 83 ASP A CA 1
ATOM 659 C C . ASP A 1 83 ? -4.646 -17.481 -8.430 1.00 94.75 83 ASP A C 1
ATOM 661 O O . ASP A 1 83 ? -4.050 -18.272 -7.696 1.00 94.75 83 ASP A O 1
ATOM 665 N N . TRP A 1 84 ? -4.846 -16.205 -8.089 1.00 95.06 84 TRP A N 1
ATOM 666 C CA . TRP A 1 84 ? -4.347 -15.597 -6.848 1.00 95.06 84 TRP A CA 1
ATOM 667 C C . TRP A 1 84 ? -4.943 -16.216 -5.575 1.00 95.06 84 TRP A C 1
ATOM 669 O O . TRP A 1 84 ? -4.416 -15.983 -4.487 1.00 95.06 84 TRP A O 1
ATOM 679 N N . SER A 1 85 ? -5.998 -17.028 -5.687 1.00 92.94 85 SER A N 1
ATOM 680 C CA . SER A 1 85 ? -6.581 -17.752 -4.552 1.00 92.94 85 SER A CA 1
ATOM 681 C C . SER A 1 85 ? -5.867 -19.077 -4.242 1.00 92.94 85 SER A C 1
ATOM 683 O O . SER A 1 85 ? -6.087 -19.661 -3.180 1.00 92.94 85 SER A O 1
ATOM 685 N N . LYS A 1 86 ? -4.988 -19.556 -5.139 1.00 90.75 86 LYS A N 1
ATOM 686 C CA . LYS A 1 86 ? -4.374 -20.899 -5.088 1.00 90.75 86 LYS A CA 1
ATOM 687 C C . LYS A 1 86 ? -2.843 -20.879 -5.091 1.00 90.75 86 LYS A C 1
ATOM 689 O O . LYS A 1 86 ? -2.210 -21.738 -5.695 1.00 90.75 86 LYS A O 1
ATOM 694 N N . LEU A 1 87 ? -2.236 -19.914 -4.401 1.00 88.56 87 LEU A N 1
ATOM 695 C CA . LEU A 1 87 ? -0.775 -19.718 -4.380 1.00 88.56 87 LEU A CA 1
ATOM 696 C C . LEU A 1 87 ? -0.113 -20.076 -3.041 1.00 88.56 87 LEU A C 1
ATOM 698 O O . LEU A 1 87 ? 1.015 -19.670 -2.766 1.00 88.56 87 LEU A O 1
ATOM 702 N N . GLY A 1 88 ? -0.807 -20.844 -2.198 1.00 88.69 88 GLY A N 1
ATOM 703 C CA . GLY A 1 88 ? -0.296 -21.243 -0.886 1.00 88.69 88 GLY A CA 1
ATOM 704 C C . GLY A 1 88 ? -0.027 -20.037 0.017 1.00 88.69 88 GLY A C 1
ATOM 705 O O . GLY A 1 88 ? -0.737 -19.037 -0.055 1.00 88.69 88 GLY A O 1
ATOM 706 N N . SER A 1 89 ? 0.991 -20.129 0.873 1.00 85.81 89 SER A N 1
ATOM 707 C CA . SER A 1 89 ? 1.355 -19.076 1.833 1.00 85.81 89 SER A CA 1
ATOM 708 C C . SER A 1 89 ? 2.043 -17.862 1.203 1.00 85.81 89 SER A C 1
ATOM 710 O O . SER A 1 89 ? 1.960 -16.773 1.755 1.00 85.81 89 SER A O 1
ATOM 712 N N . GLY A 1 90 ? 2.706 -18.028 0.054 1.00 82.69 90 GLY A N 1
ATOM 713 C CA . GLY A 1 90 ? 3.528 -16.970 -0.546 1.00 82.69 90 GLY A CA 1
ATOM 714 C C . GLY A 1 90 ? 2.744 -15.911 -1.325 1.00 82.69 90 GLY A C 1
ATOM 715 O O . GLY A 1 90 ? 3.226 -14.792 -1.492 1.00 82.69 90 GLY A O 1
ATOM 716 N N . GLY A 1 91 ? 1.541 -16.245 -1.802 1.00 89.31 91 GLY A N 1
ATOM 717 C CA . GLY A 1 91 ? 0.797 -15.380 -2.720 1.00 89.31 91 GLY A CA 1
ATOM 718 C C . GLY A 1 91 ? 1.509 -15.200 -4.064 1.00 89.31 91 GLY A C 1
ATOM 719 O O . GLY A 1 91 ? 2.448 -15.923 -4.403 1.00 89.31 91 GLY A O 1
ATOM 720 N N . TRP A 1 92 ? 1.042 -14.242 -4.862 1.00 92.06 92 TRP A N 1
ATOM 721 C CA . TRP A 1 92 ? 1.668 -13.920 -6.143 1.00 92.06 92 TRP A CA 1
ATOM 722 C C . TRP A 1 92 ? 2.676 -12.781 -6.002 1.00 92.06 92 TRP A C 1
ATOM 724 O O . TRP A 1 92 ? 2.350 -11.741 -5.427 1.00 92.06 92 TRP A O 1
ATOM 734 N N . SER A 1 93 ? 3.870 -12.953 -6.575 1.00 89.62 93 SER A N 1
ATOM 735 C CA . SER A 1 93 ? 4.888 -11.901 -6.622 1.00 89.62 93 SER A CA 1
ATOM 736 C C . SER A 1 93 ? 4.639 -10.958 -7.795 1.00 89.62 93 SER A C 1
ATOM 738 O O . SER A 1 93 ? 4.622 -11.385 -8.952 1.00 89.62 93 SER A O 1
ATOM 740 N N . ILE A 1 94 ? 4.467 -9.671 -7.498 1.00 89.19 94 ILE A N 1
ATOM 741 C CA . ILE A 1 94 ? 4.075 -8.672 -8.496 1.00 89.19 94 ILE A CA 1
ATOM 742 C C . ILE A 1 94 ? 5.281 -8.316 -9.392 1.00 89.19 94 ILE A C 1
ATOM 744 O O . ILE A 1 94 ? 6.324 -7.876 -8.889 1.00 89.19 94 ILE A O 1
ATOM 748 N N . PRO A 1 95 ? 5.179 -8.479 -10.726 1.00 84.50 95 PRO A N 1
ATOM 749 C CA . PRO A 1 95 ? 6.235 -8.096 -11.652 1.00 84.50 95 PRO A CA 1
ATOM 750 C C . PRO A 1 95 ? 6.332 -6.572 -11.808 1.00 84.50 95 PRO A C 1
ATOM 752 O O . PRO A 1 95 ? 5.391 -5.828 -11.544 1.00 84.50 95 PRO A O 1
ATOM 755 N N . SER A 1 96 ? 7.485 -6.094 -12.282 1.00 77.12 96 SER A N 1
ATOM 756 C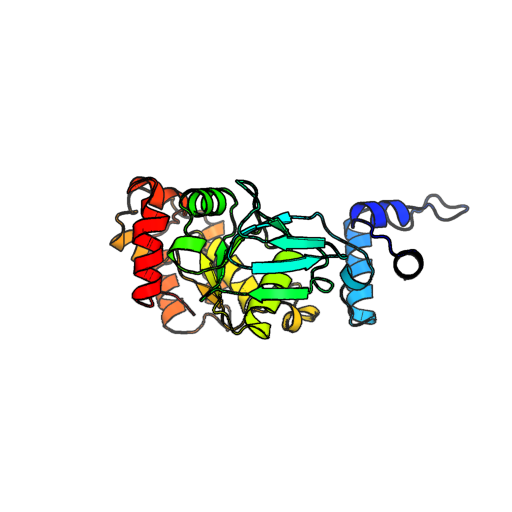 CA . SER A 1 96 ? 7.678 -4.666 -12.579 1.00 77.12 96 SER A CA 1
ATOM 757 C C . SER A 1 96 ? 6.828 -4.194 -13.756 1.00 77.12 96 SER A C 1
ATOM 759 O O . SER A 1 96 ? 6.214 -3.132 -13.679 1.00 77.12 96 SER A O 1
ATOM 761 N N . ASN A 1 97 ? 6.790 -4.986 -14.831 1.00 80.19 97 ASN A N 1
ATOM 762 C CA . ASN A 1 97 ? 5.891 -4.743 -15.946 1.00 80.19 97 ASN A CA 1
ATOM 763 C C . ASN A 1 97 ? 4.575 -5.469 -15.674 1.00 80.19 97 ASN A C 1
ATOM 765 O O . ASN A 1 97 ? 4.534 -6.697 -15.656 1.00 80.19 97 ASN A O 1
ATOM 769 N N . VAL A 1 98 ? 3.530 -4.688 -15.428 1.00 86.19 98 VAL A N 1
ATOM 770 C CA . VAL A 1 98 ? 2.184 -5.199 -15.184 1.00 86.19 98 VAL A CA 1
ATOM 771 C C . VAL A 1 98 ? 1.271 -4.994 -16.381 1.00 86.19 98 VAL A C 1
ATOM 773 O O . VAL A 1 98 ? 0.144 -5.444 -16.305 1.00 86.19 98 VAL A O 1
ATOM 776 N N . GLU A 1 99 ? 1.700 -4.332 -17.461 1.00 81.81 99 GLU A N 1
ATOM 777 C CA . GLU A 1 99 ? 0.833 -3.988 -18.603 1.00 81.81 99 GLU A CA 1
ATOM 778 C C . GLU A 1 99 ? 0.403 -5.226 -19.403 1.00 81.81 99 GLU A C 1
ATOM 780 O O . GLU A 1 99 ? -0.739 -5.310 -19.847 1.00 81.81 99 GLU A O 1
ATOM 785 N N . ASP A 1 100 ? 1.277 -6.229 -19.499 1.00 84.12 100 ASP A N 1
ATOM 786 C CA . ASP A 1 100 ? 1.016 -7.462 -20.258 1.00 84.12 100 ASP A CA 1
ATOM 787 C C . ASP A 1 100 ? 0.024 -8.404 -19.556 1.00 84.12 100 ASP A C 1
ATOM 789 O O . ASP A 1 100 ? -0.448 -9.379 -20.144 1.00 84.12 100 ASP A O 1
ATOM 793 N N . ILE A 1 101 ? -0.309 -8.116 -18.294 1.00 90.69 101 ILE A N 1
ATOM 794 C CA . ILE A 1 101 ? -1.232 -8.925 -17.502 1.00 90.69 101 ILE A CA 1
ATOM 795 C C . ILE A 1 101 ? -2.657 -8.710 -18.011 1.00 90.69 101 ILE A C 1
ATOM 797 O O . ILE A 1 101 ? -3.167 -7.582 -18.020 1.00 90.69 101 ILE A O 1
ATOM 801 N N . LYS A 1 102 ? -3.350 -9.798 -18.346 1.00 92.38 102 LYS A N 1
ATOM 802 C CA . LYS A 1 102 ? -4.778 -9.765 -18.686 1.00 92.38 102 LYS A CA 1
ATOM 803 C C . LYS A 1 102 ? -5.607 -10.309 -17.535 1.00 92.38 102 LYS A C 1
ATOM 805 O O . LYS A 1 102 ? -5.389 -11.424 -17.071 1.00 92.38 102 LYS A O 1
ATOM 810 N N . PHE A 1 103 ? -6.602 -9.553 -17.097 1.00 94.75 103 PHE A N 1
ATOM 811 C CA . PHE A 1 103 ? -7.535 -10.007 -16.071 1.00 94.75 103 PHE A CA 1
ATOM 812 C C . PHE A 1 103 ? -8.625 -10.882 -16.701 1.00 94.75 103 PHE A C 1
ATOM 814 O O . PHE A 1 103 ? -9.425 -10.397 -17.496 1.00 94.75 103 PHE A O 1
ATOM 821 N N . LYS A 1 104 ? -8.672 -12.171 -16.341 1.00 94.12 104 LYS A N 1
ATOM 822 C CA . LYS A 1 104 ? -9.730 -13.095 -16.793 1.00 94.12 104 LYS A CA 1
ATOM 823 C C . LYS A 1 104 ? -10.963 -13.020 -15.903 1.00 94.12 104 LYS A C 1
ATOM 825 O O . LYS A 1 104 ? -12.087 -13.029 -16.393 1.00 94.12 104 LYS A O 1
ATOM 830 N N . LYS A 1 105 ? -10.753 -12.973 -14.587 1.00 94.38 105 LYS A N 1
ATOM 831 C CA . LYS A 1 105 ? -11.828 -12.900 -13.593 1.00 94.38 105 LYS A CA 1
ATOM 832 C C . LYS A 1 105 ? -11.361 -12.107 -12.383 1.00 94.38 105 LYS A C 1
ATOM 834 O O . LYS A 1 105 ? -10.307 -12.408 -11.834 1.00 94.38 105 LYS A O 1
ATOM 839 N N . VAL A 1 106 ? -12.165 -11.144 -11.947 1.00 95.50 106 VAL A N 1
ATOM 840 C CA . VAL A 1 106 ? -11.941 -10.363 -10.725 1.00 95.50 106 VAL A CA 1
ATOM 841 C C . VAL A 1 106 ? -13.221 -10.424 -9.900 1.00 95.50 106 VAL A C 1
ATOM 843 O O . VAL A 1 106 ? -14.248 -9.901 -10.319 1.00 95.50 106 VAL A O 1
ATOM 846 N N . ASP A 1 107 ? -13.170 -11.101 -8.755 1.00 95.19 107 ASP A N 1
ATOM 847 C CA . ASP A 1 107 ? -14.297 -11.251 -7.831 1.00 95.19 107 ASP A CA 1
ATOM 848 C C . ASP A 1 107 ? -13.907 -10.691 -6.460 1.00 95.19 107 ASP A C 1
ATOM 850 O O . ASP A 1 107 ? -13.521 -11.415 -5.540 1.00 95.19 107 ASP A O 1
ATOM 854 N N . ALA A 1 108 ? -13.947 -9.363 -6.363 1.00 95.81 108 ALA A N 1
ATOM 855 C CA . ALA A 1 108 ? -13.617 -8.627 -5.156 1.00 95.81 108 ALA A CA 1
ATOM 856 C C . ALA A 1 108 ? -14.473 -7.361 -5.035 1.00 95.81 108 ALA A C 1
ATOM 858 O O . ALA A 1 108 ? -14.840 -6.743 -6.031 1.00 95.81 108 ALA A O 1
ATOM 859 N N . LYS A 1 109 ? -14.763 -6.957 -3.799 1.00 95.56 109 LYS A N 1
ATOM 860 C CA . LYS A 1 109 ? -15.503 -5.740 -3.443 1.00 95.56 109 LYS A CA 1
ATOM 861 C C . LYS A 1 109 ? -14.590 -4.530 -3.277 1.00 95.56 109 LYS A C 1
ATOM 863 O O . LYS A 1 109 ? -15.032 -3.402 -3.469 1.00 95.56 109 LYS A O 1
ATOM 868 N N . PHE A 1 110 ? -13.344 -4.756 -2.869 1.00 96.38 110 PHE A N 1
ATOM 869 C CA . PHE A 1 110 ? -12.351 -3.717 -2.617 1.00 96.38 110 PHE A CA 1
ATOM 870 C C . PHE A 1 110 ? -10.933 -4.290 -2.624 1.00 96.38 110 PHE A C 1
ATOM 872 O O . PHE A 1 110 ? -10.734 -5.508 -2.611 1.00 96.38 110 PHE A O 1
ATOM 879 N N . ILE A 1 111 ? -9.952 -3.393 -2.604 1.00 97.19 111 ILE A N 1
ATOM 880 C CA . ILE A 1 111 ? -8.535 -3.718 -2.450 1.00 97.19 111 ILE A CA 1
ATOM 881 C C . ILE A 1 111 ? -8.066 -3.177 -1.105 1.00 97.19 111 ILE A C 1
ATOM 883 O O . ILE A 1 111 ? -8.328 -2.019 -0.793 1.00 97.19 111 ILE A O 1
ATOM 887 N N . LEU A 1 112 ? -7.377 -3.993 -0.318 1.00 97.25 112 LEU A N 1
ATOM 888 C CA . LEU A 1 112 ? -6.668 -3.578 0.884 1.00 97.25 112 LEU A CA 1
ATOM 889 C C . LEU A 1 112 ? -5.168 -3.601 0.595 1.00 97.25 112 LEU A C 1
ATOM 891 O O . LEU A 1 112 ? -4.588 -4.658 0.352 1.00 97.25 112 LEU A O 1
ATOM 895 N N . TYR A 1 113 ? -4.557 -2.426 0.606 1.00 95.62 113 TYR A N 1
ATOM 896 C CA . TYR A 1 113 ? -3.132 -2.236 0.410 1.00 95.62 113 TYR A CA 1
ATOM 897 C C . TYR A 1 113 ? -2.421 -1.978 1.738 1.00 95.62 113 TYR A C 1
ATOM 899 O O . TYR A 1 113 ? -2.898 -1.178 2.546 1.00 95.62 113 TYR A O 1
ATOM 907 N N . MET A 1 114 ? -1.251 -2.590 1.917 1.00 93.06 114 MET A N 1
ATOM 908 C CA . MET A 1 114 ? -0.376 -2.427 3.080 1.00 93.06 114 MET A CA 1
ATOM 909 C C . MET A 1 114 ? 1.076 -2.216 2.646 1.00 93.06 114 MET A C 1
ATOM 911 O O . MET A 1 114 ? 1.507 -2.703 1.605 1.00 93.06 114 MET A O 1
ATOM 915 N N . GLU A 1 115 ? 1.865 -1.500 3.440 1.00 87.06 115 GLU A N 1
ATOM 916 C CA . GLU A 1 115 ? 3.292 -1.322 3.132 1.00 87.06 115 GLU A CA 1
ATOM 917 C C . GLU A 1 115 ? 4.108 -2.585 3.448 1.00 87.06 115 GLU A C 1
ATOM 919 O O . GLU A 1 115 ? 4.938 -3.043 2.656 1.00 87.06 115 GLU A O 1
ATOM 924 N N . LYS A 1 116 ? 3.884 -3.137 4.638 1.00 87.06 116 LYS A N 1
ATOM 925 C CA . LYS A 1 116 ? 4.731 -4.156 5.248 1.00 87.06 116 LYS A CA 1
ATOM 926 C C . LYS A 1 116 ? 4.239 -5.569 4.934 1.00 87.06 116 LYS A C 1
ATOM 928 O O . LYS A 1 116 ? 3.044 -5.829 4.808 1.00 87.06 116 LYS A O 1
ATOM 933 N N . ALA A 1 117 ? 5.201 -6.484 4.816 1.00 87.06 117 ALA A N 1
ATOM 934 C CA . ALA A 1 117 ? 4.941 -7.894 4.540 1.00 87.06 117 ALA A CA 1
ATOM 935 C C . ALA A 1 117 ? 4.262 -8.602 5.723 1.00 87.06 117 ALA A C 1
ATOM 937 O O . ALA A 1 117 ? 3.350 -9.388 5.508 1.00 87.06 117 ALA A O 1
ATOM 938 N N . ALA A 1 118 ? 4.671 -8.286 6.956 1.00 88.69 118 ALA A N 1
ATOM 939 C CA . ALA A 1 118 ? 4.222 -8.984 8.161 1.00 88.69 118 ALA A CA 1
ATOM 940 C C . ALA A 1 118 ? 2.700 -8.898 8.360 1.00 88.69 118 ALA A C 1
ATOM 942 O O . ALA A 1 118 ? 2.034 -9.892 8.644 1.00 88.69 118 ALA A O 1
ATOM 943 N N . GLU A 1 119 ? 2.123 -7.716 8.161 1.00 91.06 119 GLU A N 1
ATOM 944 C CA . GLU A 1 119 ? 0.683 -7.522 8.245 1.00 91.06 119 GLU A CA 1
ATOM 945 C C . GLU A 1 119 ? -0.026 -8.276 7.111 1.00 91.06 119 GLU A C 1
ATOM 947 O O . GLU A 1 119 ? -1.092 -8.848 7.335 1.00 91.06 119 GLU A O 1
ATOM 952 N N . TRP A 1 120 ? 0.552 -8.310 5.902 1.00 93.81 120 TRP A N 1
ATOM 953 C CA . TRP A 1 120 ? -0.028 -9.034 4.764 1.00 93.81 120 TRP A CA 1
ATOM 954 C C . TRP A 1 120 ? -0.046 -10.537 5.018 1.00 93.81 120 TRP A C 1
ATOM 956 O O . TRP A 1 120 ? -1.079 -11.168 4.806 1.00 93.81 120 TRP A O 1
ATOM 966 N N . GLU A 1 121 ? 1.054 -11.085 5.535 1.00 92.00 121 GLU A N 1
ATOM 967 C CA . GLU A 1 121 ? 1.169 -12.490 5.930 1.00 92.00 121 GLU A CA 1
ATOM 968 C C . GLU A 1 121 ? 0.114 -12.838 6.983 1.00 92.00 121 GLU A C 1
ATOM 970 O O . GLU A 1 121 ? -0.656 -13.777 6.789 1.00 92.00 121 GLU A O 1
ATOM 975 N N . SER A 1 122 ? -0.024 -12.014 8.026 1.00 91.75 122 SER A N 1
ATOM 976 C CA . SER A 1 122 ? -1.045 -12.210 9.061 1.00 91.75 122 SER A CA 1
ATOM 977 C C . SER A 1 122 ? -2.474 -12.206 8.494 1.00 91.75 122 SER A C 1
ATOM 979 O O . SER A 1 122 ? -3.283 -13.083 8.811 1.00 91.75 122 SER A O 1
ATOM 981 N N . LEU A 1 123 ? -2.813 -11.258 7.612 1.00 93.94 123 LEU A N 1
ATOM 982 C CA . LEU A 1 123 ? -4.138 -11.229 6.978 1.00 93.94 123 LEU A CA 1
ATOM 983 C C . LEU A 1 123 ? -4.364 -12.407 6.024 1.00 93.94 123 LEU A C 1
ATOM 985 O O . LEU A 1 123 ? -5.494 -12.897 5.907 1.00 93.94 123 LEU A O 1
ATOM 989 N N . HIS A 1 124 ? -3.311 -12.857 5.345 1.00 94.31 124 HIS A N 1
ATOM 990 C CA . HIS A 1 124 ? -3.357 -14.000 4.441 1.00 94.31 124 HIS A CA 1
ATOM 991 C C . HIS A 1 124 ? -3.582 -15.311 5.198 1.00 94.31 124 HIS A C 1
ATOM 993 O O . HIS A 1 124 ? -4.470 -16.079 4.824 1.00 94.31 124 HIS A O 1
ATOM 999 N N . GLU A 1 125 ? -2.883 -15.521 6.316 1.00 92.56 125 GLU A N 1
ATOM 1000 C CA . GLU A 1 125 ? -3.093 -16.662 7.222 1.00 92.56 125 GLU A CA 1
ATOM 1001 C C . GLU A 1 125 ? -4.533 -16.718 7.743 1.00 92.56 125 GLU A C 1
ATOM 1003 O O . GLU A 1 125 ? -5.165 -17.777 7.765 1.00 92.56 125 GLU A O 1
ATOM 1008 N N . HIS A 1 126 ? -5.108 -15.562 8.080 1.00 93.06 126 HIS A N 1
ATOM 1009 C CA . HIS A 1 126 ? -6.503 -15.461 8.506 1.00 93.06 126 HIS A CA 1
ATOM 1010 C C . HIS A 1 126 ? -7.528 -15.576 7.369 1.00 93.06 126 HIS A C 1
ATOM 1012 O O . HIS A 1 126 ? -8.738 -15.500 7.642 1.00 93.06 126 HIS A O 1
ATOM 1018 N N . ARG A 1 127 ? -7.074 -15.762 6.119 1.00 93.06 127 ARG A N 1
ATOM 1019 C CA . ARG A 1 127 ? -7.893 -15.777 4.895 1.00 93.06 127 ARG A CA 1
ATOM 1020 C C . ARG A 1 127 ? -8.828 -14.571 4.819 1.00 93.06 127 ARG A C 1
ATOM 1022 O O . ARG A 1 127 ? -10.000 -14.684 4.455 1.00 93.06 127 ARG A O 1
ATOM 1029 N N . PHE A 1 128 ? -8.319 -13.398 5.195 1.00 95.31 128 PHE A N 1
ATOM 1030 C CA . PHE A 1 128 ? -9.105 -12.164 5.236 1.00 95.31 128 PHE A CA 1
ATOM 1031 C C . PHE A 1 128 ? -9.721 -11.832 3.869 1.00 95.31 128 PHE A C 1
ATOM 1033 O O . PHE A 1 128 ? -10.896 -11.476 3.791 1.00 95.31 128 PHE A O 1
ATOM 1040 N N . TRP A 1 129 ? -8.950 -12.027 2.795 1.00 95.06 129 TRP A N 1
ATOM 1041 C CA . TRP A 1 129 ? -9.387 -11.814 1.414 1.00 95.06 129 TRP A CA 1
ATOM 1042 C C . TRP A 1 129 ? -10.575 -12.694 1.007 1.00 95.06 129 TRP A C 1
ATOM 1044 O O . TRP A 1 129 ? -11.438 -12.244 0.258 1.00 95.06 129 TRP A O 1
ATOM 1054 N N . GLU A 1 130 ? -10.658 -13.918 1.532 1.00 94.25 130 GLU A N 1
ATOM 1055 C CA . GLU A 1 130 ? -11.776 -14.834 1.292 1.00 94.25 130 GLU A CA 1
ATOM 1056 C C . GLU A 1 130 ? -13.003 -14.412 2.112 1.00 94.25 130 GLU A C 1
ATOM 1058 O O . GLU A 1 130 ? -14.104 -14.315 1.577 1.00 94.25 130 GLU A O 1
ATOM 1063 N N . LYS A 1 131 ? -12.807 -14.087 3.397 1.00 94.31 131 LYS A N 1
ATOM 1064 C CA . LYS A 1 131 ? -13.884 -13.708 4.330 1.00 94.31 131 LYS A CA 1
ATOM 1065 C C . LYS A 1 131 ? -14.554 -12.372 3.993 1.00 94.31 131 LYS A C 1
ATOM 1067 O O . LYS A 1 131 ? -15.730 -12.195 4.296 1.00 94.31 131 LYS A O 1
ATOM 1072 N N . GLN A 1 132 ? -13.805 -11.417 3.441 1.00 94.94 132 GLN A N 1
ATOM 1073 C CA . GLN A 1 132 ? -14.294 -10.067 3.126 1.00 94.94 132 GLN A CA 1
ATOM 1074 C C . GLN A 1 132 ? -14.514 -9.831 1.626 1.00 94.94 132 GLN A C 1
ATOM 1076 O O . GLN A 1 132 ? -14.860 -8.714 1.237 1.00 94.94 132 GLN A O 1
ATOM 1081 N N . ASP A 1 133 ? -14.337 -10.865 0.794 1.00 95.06 133 ASP A N 1
ATOM 1082 C CA . ASP A 1 133 ? -14.379 -10.775 -0.668 1.00 95.06 133 ASP A CA 1
ATOM 1083 C C . ASP A 1 133 ? -13.495 -9.627 -1.187 1.00 95.06 133 ASP A C 1
ATOM 1085 O O . ASP A 1 133 ? -13.970 -8.725 -1.877 1.00 95.06 133 ASP A O 1
ATOM 1089 N N . CYS A 1 134 ? -12.218 -9.589 -0.808 1.00 96.50 134 CYS A N 1
ATOM 1090 C CA . CYS A 1 134 ? -11.316 -8.495 -1.172 1.00 96.50 134 CYS A CA 1
ATOM 1091 C C . CYS A 1 134 ? -10.005 -8.994 -1.779 1.00 96.50 134 CYS A C 1
ATOM 1093 O O . CYS A 1 134 ? -9.695 -10.181 -1.751 1.00 96.50 134 CYS A O 1
ATOM 1095 N N . ILE A 1 135 ? -9.216 -8.071 -2.324 1.00 97.38 135 ILE A N 1
ATOM 1096 C CA . ILE A 1 135 ? -7.826 -8.324 -2.723 1.00 97.38 135 ILE A CA 1
ATOM 1097 C C . ILE A 1 135 ? -6.932 -7.744 -1.632 1.00 97.38 135 ILE A C 1
ATOM 1099 O O . ILE A 1 135 ? -7.091 -6.574 -1.295 1.00 97.38 135 ILE A O 1
ATOM 1103 N N . ILE A 1 136 ? -6.003 -8.529 -1.087 1.00 96.62 136 ILE A N 1
ATOM 1104 C CA . ILE A 1 136 ? -4.958 -8.018 -0.190 1.00 96.62 136 ILE A CA 1
ATOM 1105 C C . ILE A 1 136 ? -3.649 -7.882 -0.958 1.00 96.62 136 ILE A C 1
ATOM 1107 O O . ILE A 1 136 ? -3.237 -8.799 -1.671 1.00 96.62 136 ILE A O 1
ATOM 1111 N N . MET A 1 137 ? -2.986 -6.741 -0.816 1.00 95.31 137 MET A N 1
ATOM 1112 C CA . MET A 1 137 ? -1.752 -6.438 -1.531 1.00 95.31 137 MET A CA 1
ATOM 1113 C C . MET A 1 137 ? -0.748 -5.748 -0.616 1.00 95.31 137 MET A C 1
ATOM 1115 O O . MET A 1 137 ? -1.115 -4.842 0.127 1.00 95.31 137 MET A O 1
ATOM 1119 N N . ALA A 1 138 ? 0.521 -6.132 -0.714 1.00 92.81 138 ALA A N 1
ATOM 1120 C CA . ALA A 1 138 ? 1.609 -5.434 -0.049 1.00 92.81 138 ALA A CA 1
ATOM 1121 C C . ALA A 1 138 ? 2.774 -5.143 -0.983 1.00 92.81 138 ALA A C 1
ATOM 1123 O O . ALA A 1 138 ? 3.037 -5.898 -1.916 1.00 92.81 138 ALA A O 1
ATOM 1124 N N . SER A 1 139 ? 3.486 -4.049 -0.722 1.00 84.75 139 SER A N 1
ATOM 1125 C CA . SER A 1 139 ? 4.693 -3.662 -1.460 1.00 84.75 139 SER A CA 1
ATOM 1126 C C . SER A 1 139 ? 5.991 -4.215 -0.876 1.00 84.75 139 SER A C 1
ATOM 1128 O O . SER A 1 139 ? 7.000 -4.204 -1.579 1.00 84.75 139 SER A O 1
ATOM 1130 N N . GLN A 1 140 ? 5.969 -4.686 0.377 1.00 77.62 140 GLN A N 1
ATOM 1131 C CA . GLN A 1 140 ? 7.154 -5.102 1.140 1.00 77.62 140 GLN A CA 1
ATOM 1132 C C . GLN A 1 140 ? 8.192 -3.963 1.259 1.00 77.62 140 GLN A C 1
ATOM 1134 O O . GLN A 1 140 ? 9.375 -4.143 0.974 1.00 77.62 140 GLN A O 1
ATOM 1139 N N . GLY A 1 141 ? 7.734 -2.769 1.654 1.00 69.12 141 GLY A N 1
ATOM 1140 C CA . GLY A 1 141 ? 8.534 -1.538 1.749 1.00 69.12 141 GLY A CA 1
ATOM 1141 C C . GLY A 1 141 ? 8.010 -0.425 0.839 1.00 69.12 141 GLY A C 1
ATOM 1142 O O . GLY A 1 141 ? 6.813 -0.371 0.551 1.00 69.12 141 GLY A O 1
ATOM 1143 N N . GLN A 1 142 ? 8.885 0.466 0.350 1.00 64.19 142 GLN A N 1
ATOM 1144 C CA . GLN A 1 142 ? 8.465 1.557 -0.538 1.00 64.19 142 GLN A CA 1
ATOM 1145 C C . GLN A 1 142 ? 7.737 0.999 -1.771 1.00 64.19 142 GLN A C 1
ATOM 1147 O O . GLN A 1 142 ? 8.282 0.177 -2.507 1.00 64.19 142 GLN A O 1
ATOM 1152 N N . ALA A 1 143 ? 6.504 1.466 -1.995 1.00 67.19 143 ALA A N 1
ATOM 1153 C CA . ALA A 1 143 ? 5.629 0.995 -3.065 1.00 67.19 143 ALA A CA 1
ATOM 1154 C C . ALA A 1 143 ? 6.330 1.024 -4.431 1.00 67.19 143 ALA A C 1
ATOM 1156 O O . ALA A 1 143 ? 6.557 2.098 -5.002 1.00 67.19 143 ALA A O 1
ATOM 1157 N N . THR A 1 144 ? 6.663 -0.154 -4.966 1.00 76.12 144 THR A N 1
ATOM 1158 C CA . THR A 1 144 ? 7.296 -0.257 -6.283 1.00 76.12 144 THR A CA 1
ATOM 1159 C C . THR A 1 144 ? 6.345 0.231 -7.374 1.00 76.12 144 THR A C 1
ATOM 1161 O O . THR A 1 144 ? 5.120 0.227 -7.223 1.00 76.12 144 THR A O 1
ATOM 1164 N N . ARG A 1 145 ? 6.907 0.660 -8.510 1.00 78.31 145 ARG A N 1
ATOM 1165 C CA . ARG A 1 145 ? 6.117 1.132 -9.660 1.00 78.31 145 ARG A CA 1
ATOM 1166 C C . ARG A 1 145 ? 5.136 0.057 -10.150 1.00 78.31 145 ARG A C 1
ATOM 1168 O O . ARG A 1 145 ? 3.991 0.397 -10.425 1.00 78.31 145 ARG A O 1
ATOM 1175 N N . GLY A 1 146 ? 5.540 -1.218 -10.149 1.00 83.00 146 GLY A N 1
ATOM 1176 C CA . GLY A 1 146 ? 4.673 -2.353 -10.497 1.00 83.00 146 GLY A CA 1
ATOM 1177 C C . GLY A 1 146 ? 3.451 -2.476 -9.582 1.00 83.00 146 GLY A C 1
ATOM 1178 O O . GLY A 1 146 ? 2.325 -2.506 -10.069 1.00 83.00 146 GLY A O 1
ATOM 1179 N N . VAL A 1 147 ? 3.649 -2.430 -8.259 1.00 88.50 147 VAL A N 1
ATOM 1180 C CA . VAL A 1 147 ? 2.552 -2.478 -7.270 1.00 88.50 147 VAL A CA 1
ATOM 1181 C C . VAL A 1 147 ? 1.588 -1.306 -7.456 1.00 88.50 147 VAL A C 1
ATOM 1183 O O . VAL A 1 147 ? 0.376 -1.500 -7.532 1.00 88.50 147 VAL A O 1
ATOM 1186 N N . ARG A 1 148 ? 2.112 -0.083 -7.604 1.00 87.38 148 ARG A N 1
ATOM 1187 C CA . ARG A 1 148 ? 1.287 1.121 -7.810 1.00 87.38 148 ARG A CA 1
ATOM 1188 C C . ARG A 1 148 ? 0.461 1.046 -9.091 1.00 87.38 148 ARG A C 1
ATOM 1190 O O . ARG A 1 148 ? -0.720 1.387 -9.071 1.00 87.38 148 ARG A O 1
ATOM 1197 N N . ARG A 1 149 ? 1.056 0.567 -10.186 1.00 87.19 149 ARG A N 1
ATOM 1198 C CA . ARG A 1 149 ? 0.338 0.359 -11.450 1.00 87.19 149 ARG A CA 1
ATOM 1199 C C . ARG A 1 149 ? -0.709 -0.729 -11.339 1.00 87.19 149 ARG A C 1
ATOM 1201 O O . ARG A 1 149 ? -1.822 -0.523 -11.804 1.00 87.19 149 ARG A O 1
ATOM 1208 N N . LEU A 1 150 ? -0.401 -1.846 -10.686 1.00 91.44 150 LEU A N 1
ATOM 1209 C CA . LEU A 1 150 ? -1.368 -2.924 -10.507 1.00 91.44 150 LEU A CA 1
ATOM 1210 C C . LEU A 1 150 ? -2.581 -2.452 -9.696 1.00 91.44 150 LEU A C 1
ATOM 1212 O O . LEU A 1 150 ? -3.717 -2.687 -10.102 1.00 91.44 150 LEU A O 1
ATOM 1216 N N . LEU A 1 151 ? -2.353 -1.719 -8.601 1.00 92.69 151 LEU A N 1
ATOM 1217 C CA . LEU A 1 151 ? -3.423 -1.080 -7.831 1.00 92.69 151 LEU A CA 1
ATOM 1218 C C . LEU A 1 151 ? -4.242 -0.111 -8.689 1.00 92.69 151 LEU A C 1
ATOM 1220 O O . LEU A 1 151 ? -5.471 -0.124 -8.623 1.00 92.69 151 LEU A O 1
ATOM 1224 N N . LYS A 1 152 ? -3.581 0.717 -9.507 1.00 90.75 152 LYS A N 1
ATOM 1225 C CA . LYS A 1 152 ? -4.246 1.660 -10.414 1.00 90.75 152 LYS A CA 1
ATOM 1226 C C . LYS A 1 152 ? -5.109 0.946 -11.450 1.00 90.75 152 LYS A C 1
ATOM 1228 O O . LYS A 1 152 ? -6.247 1.370 -11.652 1.00 90.75 152 LYS A O 1
ATOM 1233 N N . ARG A 1 153 ? -4.593 -0.116 -12.073 1.00 92.19 153 ARG A N 1
ATOM 1234 C CA . ARG A 1 153 ? -5.310 -0.951 -13.045 1.00 92.19 153 ARG A CA 1
ATOM 1235 C C . ARG A 1 153 ? -6.535 -1.590 -12.407 1.00 92.19 153 ARG A C 1
ATOM 1237 O O . ARG A 1 153 ? -7.645 -1.359 -12.869 1.00 92.19 153 ARG A O 1
ATOM 1244 N N . LEU A 1 154 ? -6.364 -2.274 -11.274 1.00 93.88 154 LEU A N 1
ATOM 1245 C CA . LEU A 1 154 ? -7.477 -2.881 -10.537 1.00 93.88 154 LEU A CA 1
ATOM 1246 C C . LEU A 1 154 ? -8.529 -1.841 -10.108 1.00 93.88 154 LEU A C 1
ATOM 1248 O O . LEU A 1 154 ? -9.728 -2.075 -10.239 1.00 93.88 154 LEU A O 1
ATOM 1252 N N . SER A 1 155 ? -8.093 -0.674 -9.633 1.00 93.56 155 SER A N 1
ATOM 1253 C CA . SER A 1 155 ? -8.994 0.412 -9.238 1.00 93.56 155 SER A CA 1
ATOM 1254 C C . SER A 1 155 ? -9.737 1.027 -10.429 1.00 93.56 155 SER A C 1
ATOM 1256 O O . SER A 1 155 ? -10.943 1.237 -10.352 1.00 93.56 155 SER A O 1
ATOM 1258 N N . SER A 1 156 ? -9.055 1.294 -11.545 1.00 91.06 156 SER A N 1
ATOM 1259 C CA . SER A 1 156 ? -9.637 2.031 -12.679 1.00 91.06 156 SER A CA 1
ATOM 1260 C C . SER A 1 156 ? -10.444 1.127 -13.612 1.00 91.06 156 SER A C 1
ATOM 1262 O O . SER A 1 156 ? -11.540 1.506 -14.019 1.00 91.06 156 SER A O 1
ATOM 1264 N N . GLU A 1 157 ? -9.939 -0.072 -13.920 1.00 92.94 157 GLU A N 1
ATOM 1265 C CA . GLU A 1 157 ? -10.592 -1.034 -14.823 1.00 92.94 157 GLU A CA 1
ATOM 1266 C C . GLU A 1 157 ? -11.819 -1.681 -14.161 1.00 92.94 157 GLU A C 1
ATOM 1268 O O . GLU A 1 157 ? -12.854 -1.840 -14.805 1.00 92.94 157 GLU A O 1
ATOM 1273 N N . PHE A 1 158 ? -11.741 -1.992 -12.860 1.00 93.69 158 PHE A N 1
ATOM 1274 C CA . PHE A 1 158 ? -12.807 -2.692 -12.123 1.00 93.69 158 PHE A CA 1
ATOM 1275 C C . PHE A 1 158 ? -13.556 -1.805 -11.123 1.00 93.69 158 PHE A C 1
ATOM 1277 O O . PHE A 1 158 ? -14.436 -2.287 -10.411 1.00 93.69 158 PHE A O 1
ATOM 1284 N N . LYS A 1 159 ? -13.235 -0.504 -11.063 1.00 92.69 159 LYS A N 1
ATOM 1285 C CA . LYS A 1 159 ? -13.855 0.482 -10.155 1.00 92.69 159 LYS A CA 1
ATOM 1286 C C . LYS A 1 159 ? -13.785 0.075 -8.678 1.00 92.69 159 LYS A C 1
ATOM 1288 O O . LYS A 1 159 ? -14.643 0.459 -7.881 1.00 92.69 159 LYS A O 1
ATOM 1293 N N . LEU A 1 160 ? -12.763 -0.696 -8.304 1.00 94.69 160 LEU A N 1
ATOM 1294 C CA . LEU A 1 160 ? -12.595 -1.179 -6.939 1.00 94.69 160 LEU A CA 1
ATOM 1295 C C . LEU A 1 160 ? -12.074 -0.052 -6.036 1.00 94.69 160 LEU A C 1
ATOM 1297 O O . LEU A 1 160 ? -11.065 0.579 -6.368 1.00 94.69 160 LEU A O 1
ATOM 1301 N N . PRO A 1 161 ? -12.712 0.214 -4.882 1.00 94.69 161 PRO A N 1
ATOM 1302 C CA . PRO A 1 161 ? -12.162 1.134 -3.899 1.00 94.69 161 PRO A CA 1
ATOM 1303 C C . PRO A 1 161 ? -10.873 0.560 -3.305 1.00 94.69 161 PRO A C 1
ATOM 1305 O O . PRO A 1 161 ? -10.781 -0.640 -3.028 1.00 94.69 161 PRO A O 1
ATOM 1308 N N . VAL A 1 162 ? -9.890 1.435 -3.092 1.00 96.56 162 VAL A N 1
ATOM 1309 C CA . VAL A 1 162 ? -8.597 1.064 -2.513 1.00 96.56 162 VAL A CA 1
ATOM 1310 C C . VAL A 1 162 ? -8.520 1.584 -1.089 1.00 96.56 162 VAL A C 1
ATOM 1312 O O . VAL A 1 162 ? -8.527 2.786 -0.845 1.00 96.56 162 VAL A O 1
ATOM 1315 N N . TYR A 1 163 ? -8.439 0.665 -0.143 1.00 97.25 163 TYR A N 1
ATOM 1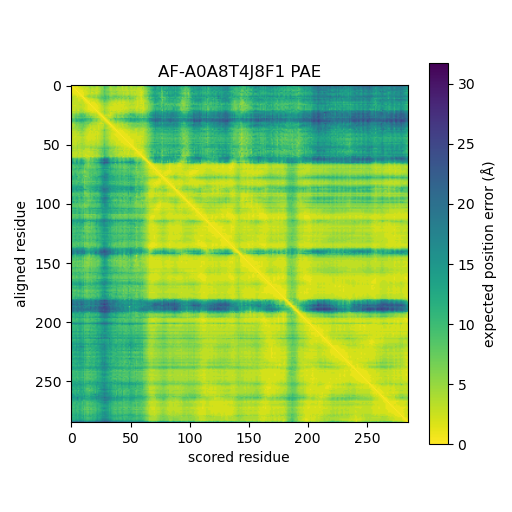316 C CA . TYR A 1 163 ? -8.218 0.939 1.262 1.00 97.25 163 TYR A CA 1
ATOM 1317 C C . TYR A 1 163 ? -6.737 0.784 1.577 1.00 97.25 163 TYR A C 1
ATOM 1319 O O . TYR A 1 163 ? -6.138 -0.239 1.269 1.00 97.25 163 TYR A O 1
ATOM 1327 N N . VAL A 1 164 ? -6.144 1.804 2.181 1.00 95.81 164 VAL A N 1
ATOM 1328 C CA . VAL A 1 164 ? -4.721 1.855 2.519 1.00 95.81 164 VAL A CA 1
ATOM 1329 C C . VAL A 1 164 ? -4.583 1.701 4.032 1.00 95.81 164 VAL A C 1
ATOM 1331 O O . VAL A 1 164 ? -5.176 2.474 4.791 1.00 95.81 164 VAL A O 1
ATOM 1334 N N . LEU A 1 165 ? -3.818 0.696 4.455 1.00 95.62 165 LEU A N 1
ATOM 1335 C CA . LEU A 1 165 ? -3.465 0.418 5.843 1.00 95.62 165 LEU A CA 1
ATOM 1336 C C . LEU A 1 165 ? -1.973 0.710 6.054 1.00 95.62 165 LEU A C 1
ATOM 1338 O O . LEU A 1 165 ? -1.111 0.095 5.429 1.00 95.62 165 LEU A O 1
ATOM 1342 N N . VAL A 1 166 ? -1.685 1.668 6.926 1.00 94.12 166 VAL A N 1
ATOM 1343 C CA . VAL A 1 166 ? -0.351 2.194 7.237 1.00 94.12 166 VAL A CA 1
ATOM 1344 C C . VAL A 1 166 ? -0.178 2.365 8.744 1.00 94.12 166 VAL A C 1
ATOM 1346 O O . VAL A 1 166 ? -1.141 2.304 9.506 1.00 94.12 166 VAL A O 1
ATOM 1349 N N . ASP A 1 167 ? 1.054 2.579 9.193 1.00 94.06 167 ASP A N 1
ATOM 1350 C CA . ASP A 1 167 ? 1.310 2.943 10.584 1.00 94.06 167 ASP A CA 1
ATOM 1351 C C . ASP A 1 167 ? 0.698 4.310 10.930 1.00 94.06 167 ASP A C 1
ATOM 1353 O O . ASP A 1 167 ? 0.511 5.181 10.075 1.00 94.06 167 ASP A O 1
ATOM 1357 N N . GLY A 1 168 ? 0.404 4.501 12.215 1.00 94.44 168 GLY A N 1
ATOM 1358 C CA . GLY A 1 168 ? -0.099 5.751 12.772 1.00 94.44 168 GLY A CA 1
ATOM 1359 C C . GLY A 1 168 ? 1.044 6.731 12.986 1.00 94.44 168 GLY A C 1
ATOM 1360 O O . GLY A 1 168 ? 1.452 6.980 14.124 1.00 94.44 168 GLY A O 1
ATOM 1361 N N . ASP A 1 169 ? 1.616 7.221 11.888 1.00 93.50 169 ASP A N 1
ATOM 1362 C CA . ASP A 1 169 ? 2.710 8.182 11.897 1.00 93.50 169 ASP A CA 1
ATOM 1363 C C . ASP A 1 169 ? 2.751 9.056 10.620 1.00 93.50 169 ASP A C 1
ATOM 1365 O O . ASP A 1 169 ? 2.030 8.806 9.646 1.00 93.50 169 ASP A O 1
ATOM 1369 N N . PRO A 1 170 ? 3.582 10.117 10.594 1.00 93.38 170 PRO A N 1
ATOM 1370 C CA . PRO A 1 170 ? 3.706 10.982 9.420 1.00 93.38 170 PRO A CA 1
ATOM 1371 C C . PRO A 1 170 ? 4.207 10.256 8.158 1.00 93.38 170 PRO A C 1
ATOM 1373 O O . PRO A 1 170 ? 3.902 10.675 7.041 1.00 93.38 170 PRO A O 1
ATOM 1376 N N . TRP A 1 171 ? 4.981 9.181 8.291 1.00 91.62 171 TRP A N 1
ATOM 1377 C CA . TRP A 1 171 ? 5.503 8.428 7.149 1.00 91.62 171 TRP A CA 1
ATOM 1378 C C . TRP A 1 171 ? 4.421 7.555 6.513 1.00 91.62 171 TRP A C 1
ATOM 1380 O O . TRP A 1 171 ? 4.311 7.540 5.286 1.00 91.62 171 TRP A O 1
ATOM 1390 N N . GLY A 1 172 ? 3.552 6.943 7.317 1.00 92.56 172 GLY A N 1
ATOM 1391 C CA . GLY A 1 172 ? 2.352 6.245 6.862 1.00 92.56 172 GLY A CA 1
ATOM 1392 C C . GLY A 1 172 ? 1.423 7.162 6.067 1.00 92.56 172 GLY A C 1
ATOM 1393 O O . GLY A 1 172 ? 1.028 6.836 4.944 1.00 92.56 172 GLY A O 1
ATOM 1394 N N . VAL A 1 173 ? 1.160 8.371 6.578 1.00 93.44 173 VAL A N 1
ATOM 1395 C CA . VAL A 1 173 ? 0.371 9.379 5.842 1.00 93.44 173 VAL A CA 1
ATOM 1396 C C . VAL A 1 173 ? 1.063 9.796 4.542 1.00 93.44 173 VAL A C 1
ATOM 1398 O O . VAL A 1 173 ? 0.405 9.999 3.520 1.00 93.44 173 VAL A O 1
ATOM 1401 N N . TYR A 1 174 ? 2.394 9.894 4.534 1.00 91.50 174 TYR A N 1
ATOM 1402 C CA . TYR A 1 174 ? 3.129 10.175 3.304 1.00 91.50 174 TYR A CA 1
ATOM 1403 C C . TYR A 1 174 ? 2.994 9.049 2.269 1.00 91.50 174 TYR A C 1
ATOM 1405 O O . TYR A 1 174 ? 2.775 9.340 1.095 1.00 91.50 174 TYR A O 1
ATOM 1413 N N . ILE A 1 175 ? 3.059 7.779 2.677 1.00 90.12 175 ILE A N 1
ATOM 1414 C CA . ILE A 1 175 ? 2.838 6.634 1.777 1.00 90.12 175 ILE A CA 1
ATOM 1415 C C . ILE A 1 175 ? 1.445 6.712 1.150 1.00 90.12 175 ILE A C 1
ATOM 1417 O O . ILE A 1 175 ? 1.311 6.606 -0.072 1.00 90.12 175 ILE A O 1
ATOM 1421 N N . TYR A 1 176 ? 0.421 6.977 1.964 1.00 92.38 176 TYR A N 1
ATOM 1422 C CA . TYR A 1 176 ? -0.935 7.222 1.476 1.00 92.38 176 TYR A CA 1
ATOM 1423 C C . TYR A 1 176 ? -0.979 8.379 0.463 1.00 92.38 176 TYR A C 1
ATOM 1425 O O . TYR A 1 176 ? -1.523 8.226 -0.633 1.00 92.38 176 TYR A O 1
ATOM 1433 N N . SER A 1 177 ? -0.338 9.507 0.788 1.00 90.25 177 SER A N 1
ATOM 1434 C CA . SER A 1 177 ? -0.250 10.678 -0.091 1.00 90.25 177 SER A CA 1
ATOM 1435 C C . SER A 1 177 ? 0.355 10.329 -1.450 1.00 90.25 177 SER A C 1
ATOM 1437 O O . SER A 1 177 ? -0.157 10.764 -2.477 1.00 90.25 177 SER A O 1
ATOM 1439 N N . VAL A 1 178 ? 1.428 9.534 -1.471 1.00 87.12 178 VAL A N 1
ATOM 1440 C CA . VAL A 1 178 ? 2.116 9.139 -2.709 1.00 87.12 178 VAL A CA 1
ATOM 1441 C C . VAL A 1 178 ? 1.245 8.226 -3.571 1.00 87.12 178 VAL A C 1
ATOM 1443 O O . VAL A 1 178 ? 1.263 8.346 -4.798 1.00 87.12 178 VAL A O 1
ATOM 1446 N N . LEU A 1 179 ? 0.476 7.321 -2.962 1.00 88.56 179 LEU A N 1
ATOM 1447 C CA . LEU A 1 179 ? -0.452 6.454 -3.694 1.00 88.56 179 LEU A CA 1
ATOM 1448 C C . LEU A 1 179 ? -1.601 7.247 -4.313 1.00 88.56 179 LEU A C 1
ATOM 1450 O O . LEU A 1 179 ? -1.970 6.999 -5.462 1.00 88.56 179 LEU A O 1
ATOM 1454 N N . LYS A 1 180 ? -2.149 8.203 -3.565 1.00 89.50 180 LYS A N 1
ATOM 1455 C CA . LYS A 1 180 ? -3.331 8.952 -3.983 1.00 89.50 180 LYS A CA 1
ATOM 1456 C C . LYS A 1 180 ? -3.023 10.094 -4.946 1.00 89.50 180 LYS A C 1
ATOM 1458 O O . LYS A 1 180 ? -3.662 10.191 -5.989 1.00 89.50 180 LYS A O 1
ATOM 1463 N N . TYR A 1 181 ? -2.039 10.923 -4.605 1.00 84.50 181 TYR A N 1
ATOM 1464 C CA . TYR A 1 181 ? -1.726 12.182 -5.294 1.00 84.50 181 TYR A CA 1
ATOM 1465 C C . TYR A 1 181 ? -0.429 12.126 -6.110 1.00 84.50 181 TYR A C 1
ATOM 1467 O O . TYR A 1 181 ? -0.157 13.023 -6.901 1.00 84.50 181 TYR A O 1
ATOM 1475 N N . GLY A 1 182 ? 0.352 11.053 -5.961 1.00 78.31 182 GLY A N 1
ATOM 1476 C CA . GLY A 1 182 ? 1.628 10.891 -6.645 1.00 78.31 182 GLY A CA 1
ATOM 1477 C C . GLY A 1 182 ? 2.794 11.389 -5.793 1.00 78.31 182 GLY A C 1
ATOM 1478 O O . GLY A 1 182 ? 2.616 12.010 -4.748 1.00 78.31 182 GLY A O 1
ATOM 1479 N N . SER A 1 183 ? 4.020 11.074 -6.219 1.00 69.56 183 SER A N 1
ATOM 1480 C CA . SER A 1 183 ? 5.211 11.660 -5.593 1.00 69.56 183 SER A CA 1
ATOM 1481 C C . SER A 1 183 ? 5.503 12.995 -6.260 1.00 69.56 183 SER A C 1
ATOM 1483 O O . SER A 1 183 ? 5.496 13.060 -7.487 1.00 69.56 183 SER A O 1
ATOM 1485 N N . ILE A 1 184 ? 5.855 14.013 -5.473 1.00 60.41 184 ILE A N 1
ATOM 1486 C CA . ILE A 1 184 ? 6.328 15.309 -5.985 1.00 60.41 184 ILE A CA 1
ATOM 1487 C C . ILE A 1 184 ? 7.533 15.108 -6.918 1.00 60.41 184 ILE A C 1
ATOM 1489 O O . ILE A 1 184 ? 7.619 15.739 -7.964 1.00 60.41 184 ILE A O 1
ATOM 1493 N N . SER A 1 185 ? 8.421 14.161 -6.593 1.00 54.41 185 SER A N 1
ATOM 1494 C CA . SER A 1 185 ? 9.589 13.830 -7.421 1.00 54.41 185 SER A CA 1
ATOM 1495 C C . SER A 1 185 ? 9.248 13.147 -8.752 1.00 54.41 185 SER A C 1
ATOM 1497 O O . SER A 1 185 ? 10.095 13.076 -9.628 1.00 54.41 185 SER A O 1
ATOM 1499 N N . LEU A 1 186 ? 8.028 12.620 -8.904 1.00 56.25 186 LEU A N 1
ATOM 1500 C CA . LEU A 1 186 ? 7.556 11.922 -10.106 1.00 56.25 186 LEU A CA 1
ATOM 1501 C C . LEU A 1 186 ? 6.326 12.624 -10.700 1.00 56.25 186 LEU A C 1
ATOM 1503 O O . LEU A 1 186 ? 5.474 11.964 -11.297 1.00 56.25 186 LEU A O 1
ATOM 1507 N N . ALA A 1 187 ? 6.210 13.945 -10.520 1.00 53.78 187 ALA A N 1
ATOM 1508 C CA . ALA A 1 187 ? 5.052 14.725 -10.955 1.00 53.78 187 ALA A CA 1
ATOM 1509 C C . ALA A 1 187 ? 4.730 14.523 -12.449 1.00 53.78 187 ALA A C 1
ATOM 1511 O O . ALA A 1 187 ? 3.564 14.372 -12.804 1.00 53.78 187 ALA A O 1
ATOM 1512 N N . HIS A 1 188 ? 5.755 14.391 -13.297 1.00 52.16 188 HIS A N 1
ATOM 1513 C CA . HIS A 1 188 ? 5.612 14.132 -14.737 1.00 52.16 188 HIS A CA 1
ATOM 1514 C C . HIS A 1 188 ? 4.943 12.787 -15.076 1.00 52.16 188 HIS A C 1
ATOM 1516 O O . HIS A 1 188 ? 4.349 12.641 -16.134 1.00 52.16 188 HIS A O 1
ATOM 1522 N N . MET A 1 189 ? 5.001 11.805 -14.171 1.00 52.91 189 MET A N 1
ATOM 1523 C CA . MET A 1 189 ? 4.372 10.487 -14.323 1.00 52.91 189 MET A CA 1
ATOM 1524 C C . MET A 1 189 ? 3.089 10.326 -13.491 1.00 52.91 189 MET A C 1
ATOM 1526 O O . MET A 1 189 ? 2.509 9.233 -13.446 1.00 52.91 189 MET A O 1
ATOM 1530 N N . SER A 1 190 ? 2.668 11.388 -12.797 1.00 55.81 190 SER A N 1
ATOM 1531 C CA . SER A 1 190 ? 1.644 11.355 -11.749 1.00 55.81 190 SER A CA 1
ATOM 1532 C C . SER A 1 190 ? 0.310 10.772 -12.227 1.00 55.81 190 SER A C 1
ATOM 1534 O O . SER A 1 190 ? -0.259 9.907 -11.558 1.00 55.81 190 SER A O 1
ATOM 1536 N N . GLU A 1 191 ? -0.162 11.143 -13.417 1.00 57.22 191 GLU A N 1
ATOM 1537 C CA . GLU A 1 191 ? -1.479 10.709 -13.910 1.00 57.22 191 GLU A CA 1
ATOM 1538 C C . GLU A 1 191 ? -1.583 9.186 -14.095 1.00 57.22 191 GLU A C 1
ATOM 1540 O O . GLU A 1 191 ? -2.612 8.580 -13.793 1.00 57.22 191 GLU A O 1
ATOM 1545 N N . SER A 1 192 ? -0.487 8.538 -14.501 1.00 61.47 192 SER A N 1
ATOM 1546 C CA . SER A 1 192 ? -0.454 7.086 -14.729 1.00 61.47 192 SER A CA 1
ATOM 1547 C C . SER A 1 192 ? -0.367 6.249 -13.443 1.00 61.47 192 SER A C 1
ATOM 1549 O O . SER A 1 192 ? -0.612 5.044 -13.474 1.00 61.47 192 SER A O 1
ATOM 1551 N N . LEU A 1 193 ? -0.019 6.860 -12.301 1.00 73.06 193 LEU A N 1
ATOM 1552 C CA . LEU A 1 193 ? 0.296 6.153 -11.049 1.00 73.06 193 LEU A CA 1
ATOM 1553 C C . LEU A 1 193 ? -0.592 6.540 -9.856 1.00 73.06 193 LEU A C 1
ATOM 1555 O O . LEU A 1 193 ? -0.401 5.997 -8.764 1.00 73.06 193 LEU A O 1
ATOM 1559 N N . THR A 1 194 ? -1.515 7.487 -10.027 1.00 82.94 194 THR A N 1
ATOM 1560 C CA . THR A 1 194 ? -2.350 8.035 -8.946 1.00 82.94 194 THR A CA 1
ATOM 1561 C C . THR A 1 194 ? -3.674 7.307 -8.782 1.00 82.94 194 THR A C 1
ATOM 1563 O O . THR A 1 194 ? -4.459 7.152 -9.721 1.00 82.94 194 THR A O 1
ATOM 1566 N N . ILE A 1 195 ? -3.961 6.887 -7.554 1.00 87.75 195 ILE A N 1
ATOM 1567 C CA . ILE A 1 195 ? -5.172 6.153 -7.183 1.00 87.75 195 ILE A CA 1
ATOM 1568 C C . ILE A 1 195 ? -6.107 7.125 -6.462 1.00 87.75 195 ILE A C 1
ATOM 1570 O O . ILE A 1 195 ? -6.142 7.200 -5.237 1.00 87.75 195 ILE A O 1
ATOM 1574 N N . THR A 1 196 ? -6.862 7.904 -7.233 1.00 83.19 196 THR A N 1
ATOM 1575 C CA . THR A 1 196 ? -7.681 9.014 -6.714 1.00 83.19 196 THR A CA 1
ATOM 1576 C C . THR A 1 196 ? -8.785 8.575 -5.750 1.00 83.19 196 THR A C 1
ATOM 1578 O O . THR A 1 196 ? -9.174 9.346 -4.881 1.00 83.19 196 THR A O 1
ATOM 1581 N N . ASN A 1 197 ? -9.262 7.332 -5.852 1.00 88.88 197 ASN A N 1
ATOM 1582 C CA . ASN A 1 197 ? -10.267 6.757 -4.953 1.00 88.88 197 ASN A CA 1
ATOM 1583 C C . ASN A 1 197 ? -9.668 6.042 -3.724 1.00 88.88 197 ASN A C 1
ATOM 1585 O O . ASN A 1 197 ? -10.395 5.319 -3.033 1.00 88.88 197 ASN A O 1
ATOM 1589 N N . ALA A 1 198 ? -8.363 6.200 -3.470 1.00 94.00 198 ALA A N 1
ATOM 1590 C CA . ALA A 1 198 ? -7.710 5.633 -2.299 1.00 94.00 198 ALA A CA 1
ATOM 1591 C C . ALA A 1 198 ? -8.216 6.289 -1.006 1.00 94.00 198 ALA A C 1
ATOM 1593 O O . ALA A 1 198 ? -8.384 7.508 -0.935 1.00 94.00 198 ALA A O 1
ATOM 1594 N N . LYS A 1 199 ? -8.422 5.465 0.024 1.00 95.50 199 LYS A N 1
ATOM 1595 C CA . LYS A 1 199 ? -8.918 5.849 1.351 1.00 95.50 199 LYS A CA 1
ATOM 1596 C C . LYS A 1 199 ? -8.019 5.267 2.428 1.00 95.50 199 LYS A C 1
ATOM 1598 O O . LYS A 1 199 ? -7.787 4.059 2.445 1.00 95.50 199 LYS A O 1
ATOM 1603 N N . MET A 1 200 ? -7.532 6.096 3.340 1.00 96.00 200 MET A N 1
ATOM 1604 C CA . MET A 1 200 ? -6.702 5.651 4.456 1.00 96.00 200 MET A CA 1
ATOM 1605 C C . MET A 1 200 ? -7.594 5.085 5.562 1.00 96.00 200 MET A C 1
ATOM 1607 O O . MET A 1 200 ? -8.307 5.827 6.237 1.00 96.00 200 MET A O 1
ATOM 1611 N N . VAL A 1 201 ? -7.576 3.765 5.746 1.00 95.88 201 VAL A N 1
ATOM 1612 C CA . VAL A 1 201 ? -8.373 3.107 6.794 1.00 95.88 201 VAL A CA 1
ATOM 1613 C C . VAL A 1 201 ? -7.732 3.318 8.152 1.00 95.88 201 VAL A C 1
ATOM 1615 O O . VAL A 1 201 ? -8.434 3.571 9.121 1.00 95.88 201 VAL A O 1
ATOM 1618 N N . GLY A 1 202 ? -6.412 3.307 8.235 1.00 92.06 202 GLY A N 1
ATOM 1619 C CA . GLY A 1 202 ? -5.712 3.637 9.463 1.00 92.06 202 GLY A CA 1
ATOM 1620 C C . GLY A 1 202 ? -4.249 3.247 9.385 1.00 92.06 202 GLY A C 1
ATOM 1621 O O . GLY A 1 202 ? -3.791 2.878 8.307 1.00 92.06 202 GLY A O 1
ATOM 1622 N N . LEU A 1 203 ? -3.519 3.320 10.493 1.00 94.75 203 LEU A N 1
ATOM 1623 C CA . LEU A 1 203 ? -3.976 3.728 11.830 1.00 94.75 203 LEU A CA 1
ATOM 1624 C C . LEU A 1 203 ? -4.231 5.239 11.931 1.00 94.75 203 LEU A C 1
ATOM 1626 O O . LEU A 1 203 ? -3.368 6.043 11.593 1.00 94.75 203 LEU A O 1
ATOM 1630 N N . THR A 1 204 ? -5.405 5.624 12.439 1.00 95.31 204 THR A N 1
ATOM 1631 C CA . THR A 1 204 ? -5.718 7.030 12.755 1.00 95.31 204 THR A CA 1
ATOM 1632 C C . THR A 1 204 ? -5.466 7.354 14.230 1.00 95.31 204 THR A C 1
ATOM 1634 O O . THR A 1 204 ? -5.371 6.465 15.078 1.00 95.31 204 THR A O 1
ATOM 1637 N N . ALA A 1 205 ? -5.399 8.636 14.579 1.00 94.50 205 ALA A N 1
ATOM 1638 C CA . ALA A 1 205 ? -5.232 9.088 15.957 1.00 94.50 205 ALA A CA 1
ATOM 1639 C C . ALA A 1 205 ? -6.401 8.635 16.852 1.00 94.50 205 ALA A C 1
ATOM 1641 O O . ALA A 1 205 ? -6.203 8.269 18.013 1.00 94.50 205 ALA A O 1
ATOM 1642 N N . ASP A 1 206 ? -7.620 8.599 16.304 1.00 93.88 206 ASP A N 1
ATOM 1643 C CA . ASP A 1 206 ? -8.798 8.090 17.016 1.00 93.88 206 ASP A CA 1
ATOM 1644 C C . ASP A 1 206 ? -8.673 6.593 17.332 1.00 93.88 206 ASP A C 1
ATOM 1646 O O . ASP A 1 206 ? -9.062 6.168 18.428 1.00 93.88 206 ASP A O 1
ATOM 1650 N N . ASP A 1 207 ? -8.066 5.807 16.432 1.00 95.50 207 ASP A N 1
ATOM 1651 C CA . ASP A 1 207 ? -7.848 4.368 16.622 1.00 95.50 207 ASP A CA 1
ATOM 1652 C C . ASP A 1 207 ? -7.002 4.092 17.877 1.00 95.50 207 ASP A C 1
ATOM 1654 O O . ASP A 1 207 ? -7.264 3.128 18.602 1.00 95.50 207 ASP A O 1
ATOM 1658 N N . VAL A 1 208 ? -6.046 4.973 18.202 1.00 94.12 208 VAL A N 1
ATOM 1659 C CA . VAL A 1 208 ? -5.199 4.847 19.401 1.00 94.12 208 VAL A CA 1
ATOM 1660 C C . VAL A 1 208 ? -6.039 4.826 20.676 1.00 94.12 208 VAL A C 1
ATOM 1662 O O . VAL A 1 208 ? -5.804 4.025 21.584 1.00 94.12 208 VAL A O 1
ATOM 1665 N N . SER A 1 209 ? -7.035 5.706 20.747 1.00 91.75 209 SER A N 1
ATOM 1666 C CA . SER A 1 209 ? -7.936 5.795 21.894 1.00 91.75 209 SER A CA 1
ATOM 1667 C C . SER A 1 209 ? -8.984 4.679 21.887 1.00 91.75 209 SER A C 1
ATOM 1669 O O . SER A 1 209 ? -9.190 4.029 22.913 1.00 91.75 209 SER A O 1
ATOM 1671 N N . LYS A 1 210 ? -9.587 4.411 20.722 1.00 94.12 210 LYS A N 1
ATOM 1672 C CA . LYS A 1 210 ? -10.697 3.469 20.534 1.00 94.12 210 LYS A CA 1
ATOM 1673 C C . LYS A 1 210 ? -10.286 2.020 20.783 1.00 94.12 210 LYS A C 1
ATOM 1675 O O . LYS A 1 210 ? -11.065 1.249 21.338 1.00 94.12 210 LYS A O 1
ATOM 1680 N N . TYR A 1 211 ? -9.062 1.661 20.406 1.00 94.38 211 TYR A N 1
ATOM 1681 C CA . TYR A 1 211 ? -8.539 0.302 20.532 1.00 94.38 211 TYR A CA 1
ATOM 1682 C C . TYR A 1 211 ? -7.475 0.168 21.629 1.00 94.38 211 TYR A C 1
ATOM 1684 O O . TYR A 1 211 ? -6.723 -0.801 21.638 1.00 94.38 211 TYR A O 1
ATOM 1692 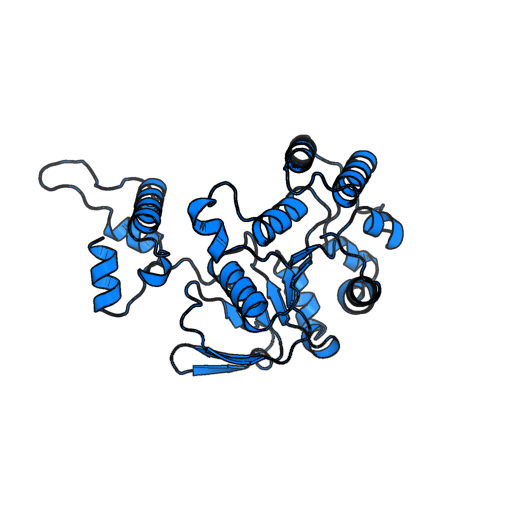N N . GLY A 1 212 ? -7.404 1.118 22.569 1.00 92.50 212 GLY A N 1
ATOM 1693 C CA . GLY A 1 212 ? -6.568 0.979 23.767 1.00 92.50 212 GLY A CA 1
ATOM 1694 C C . GLY A 1 212 ? -5.057 0.938 23.503 1.00 92.50 212 GLY A C 1
ATOM 1695 O O . GLY A 1 212 ? -4.310 0.373 24.298 1.00 92.50 212 GLY A O 1
ATOM 1696 N N . LEU A 1 213 ? -4.577 1.558 22.422 1.00 94.31 213 LEU A N 1
ATOM 1697 C CA . LEU A 1 213 ? -3.173 1.482 21.992 1.00 94.31 213 LEU A CA 1
ATOM 1698 C C . LEU A 1 213 ? -2.256 2.491 22.705 1.00 94.31 213 LEU A C 1
ATOM 1700 O O 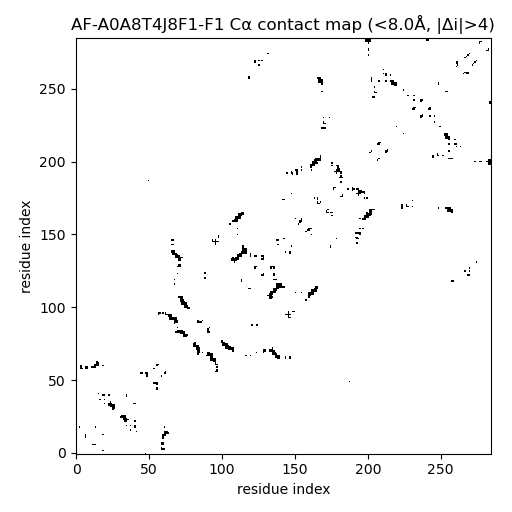. LEU A 1 213 ? -1.072 2.577 22.392 1.00 94.31 213 LEU A O 1
ATOM 1704 N N . LYS A 1 214 ? -2.767 3.242 23.692 1.00 91.88 214 LYS A N 1
ATOM 1705 C CA . LYS A 1 214 ? -2.020 4.306 24.394 1.00 91.88 214 LYS A CA 1
ATOM 1706 C C . LYS A 1 214 ? -0.686 3.836 24.985 1.00 91.88 214 LYS A C 1
ATOM 1708 O O . LYS A 1 214 ? 0.285 4.583 24.974 1.00 91.88 214 LYS A O 1
ATOM 1713 N N . ARG A 1 215 ? -0.622 2.594 25.475 1.00 93.00 215 ARG A N 1
ATOM 1714 C CA . ARG A 1 215 ? 0.602 2.001 26.049 1.00 93.00 215 ARG A CA 1
ATOM 1715 C C . ARG A 1 215 ? 1.699 1.713 25.014 1.00 93.00 215 ARG A C 1
ATOM 1717 O O . ARG A 1 215 ? 2.840 1.501 25.399 1.00 93.00 215 ARG A O 1
ATOM 1724 N N . HIS A 1 216 ? 1.353 1.699 23.727 1.00 94.69 216 HIS A N 1
ATOM 1725 C CA . HIS A 1 216 ? 2.263 1.425 22.612 1.00 94.69 216 HIS A CA 1
ATOM 1726 C C . HIS A 1 216 ? 2.695 2.699 21.874 1.00 94.69 216 HIS A C 1
ATOM 1728 O O . HIS A 1 216 ? 3.337 2.611 20.832 1.00 94.69 216 HIS A O 1
ATOM 1734 N N . ILE A 1 217 ? 2.343 3.882 22.392 1.00 95.56 217 ILE A N 1
ATOM 1735 C CA . ILE A 1 217 ? 2.757 5.153 21.799 1.00 95.56 217 ILE A CA 1
ATOM 1736 C C . ILE A 1 217 ? 4.270 5.315 21.949 1.00 95.56 217 ILE A C 1
ATOM 1738 O O . ILE A 1 217 ? 4.810 5.348 23.056 1.00 95.56 217 ILE A O 1
ATOM 1742 N N . ILE A 1 218 ? 4.940 5.500 20.819 1.00 95.31 218 ILE A N 1
ATOM 1743 C CA . ILE A 1 218 ? 6.357 5.837 20.737 1.00 95.31 218 ILE A CA 1
ATOM 1744 C C . ILE A 1 218 ? 6.457 7.349 20.548 1.00 95.31 218 ILE A C 1
ATOM 1746 O O . ILE A 1 218 ? 5.896 7.894 19.602 1.00 95.31 218 ILE A O 1
ATOM 1750 N N . LYS A 1 219 ? 7.171 8.052 21.432 1.00 96.12 219 LYS A N 1
ATOM 1751 C CA . LYS A 1 219 ? 7.320 9.515 21.336 1.00 96.12 219 LYS A CA 1
ATOM 1752 C C . LYS A 1 219 ? 7.914 9.928 19.990 1.00 96.12 219 LYS A C 1
ATOM 1754 O O . LYS A 1 219 ? 8.868 9.312 19.512 1.00 96.12 219 LYS A O 1
ATOM 1759 N N . PHE A 1 220 ? 7.388 11.005 19.413 1.00 95.69 220 PHE A N 1
ATOM 1760 C CA . PHE A 1 220 ? 7.924 11.548 18.170 1.00 95.69 220 PHE A CA 1
ATOM 1761 C C . PHE A 1 220 ? 9.357 12.040 18.347 1.00 95.69 220 PHE A C 1
ATOM 1763 O O . PHE A 1 220 ? 9.667 12.783 19.285 1.00 95.69 220 PHE A O 1
ATOM 1770 N N . LYS A 1 221 ? 10.204 11.701 17.375 1.00 95.00 221 LYS A N 1
ATOM 1771 C CA . LYS A 1 221 ? 11.493 12.367 17.177 1.00 95.00 221 LYS A CA 1
ATOM 1772 C C . LYS A 1 221 ? 11.267 13.701 16.466 1.00 95.00 221 LYS A C 1
ATOM 1774 O O . LYS A 1 221 ? 10.216 13.934 15.867 1.00 95.00 221 LYS A O 1
ATOM 1779 N N . ASP A 1 222 ? 12.262 14.580 16.479 1.00 93.69 222 ASP A N 1
ATOM 1780 C CA . ASP A 1 222 ? 12.124 15.888 15.823 1.00 93.69 222 ASP A CA 1
ATOM 1781 C C . ASP A 1 222 ? 11.943 15.768 14.305 1.00 93.69 222 ASP A C 1
ATOM 1783 O O . ASP A 1 222 ? 11.208 16.554 13.709 1.00 93.69 222 ASP A O 1
ATOM 1787 N N . VAL A 1 223 ? 12.508 14.722 13.694 1.00 93.44 223 VAL A N 1
ATOM 1788 C CA . VAL A 1 223 ? 12.263 14.367 12.288 1.00 93.44 223 VAL A CA 1
ATOM 1789 C C . VAL A 1 223 ? 10.777 14.088 12.035 1.00 93.44 223 VAL A C 1
ATOM 1791 O O . VAL A 1 223 ? 10.220 14.617 11.074 1.00 93.44 223 VAL A O 1
ATOM 1794 N N . ASP A 1 224 ? 10.111 13.335 12.917 1.00 94.00 224 ASP A N 1
ATOM 1795 C CA . ASP A 1 224 ? 8.685 13.011 12.781 1.00 94.00 224 ASP A CA 1
ATOM 1796 C C . ASP A 1 224 ? 7.826 14.280 12.916 1.00 94.00 224 ASP A C 1
ATOM 1798 O O . ASP A 1 224 ? 6.955 14.543 12.085 1.00 94.00 224 ASP A O 1
ATOM 1802 N N . LYS A 1 225 ? 8.121 15.133 13.908 1.00 94.25 225 LYS A N 1
ATOM 1803 C CA . LYS A 1 225 ? 7.419 16.418 14.101 1.00 94.25 225 LYS A CA 1
ATOM 1804 C C . LYS A 1 225 ? 7.581 17.339 12.893 1.00 94.25 225 LYS A C 1
ATOM 1806 O O . LYS A 1 225 ? 6.618 17.970 12.456 1.00 94.25 225 LYS A O 1
ATOM 1811 N N . ASN A 1 226 ? 8.794 17.432 12.352 1.00 94.56 226 ASN A N 1
ATOM 1812 C CA . ASN A 1 226 ? 9.071 18.239 11.167 1.00 94.56 226 ASN A CA 1
ATOM 1813 C C . ASN A 1 226 ? 8.328 17.692 9.948 1.00 94.56 226 ASN A C 1
ATOM 1815 O O . ASN A 1 226 ? 7.751 18.473 9.189 1.00 94.56 226 ASN A O 1
ATOM 1819 N N . ARG A 1 227 ? 8.270 16.366 9.791 1.00 94.00 227 ARG A N 1
ATOM 1820 C CA . ARG A 1 227 ? 7.524 15.734 8.704 1.00 94.00 227 ARG A CA 1
ATOM 1821 C C . ARG A 1 227 ? 6.021 15.980 8.816 1.00 94.00 227 ARG A C 1
ATOM 1823 O O . ARG A 1 227 ? 5.403 16.354 7.824 1.00 94.00 227 ARG A O 1
ATOM 1830 N N . LEU A 1 228 ? 5.450 15.867 10.015 1.00 95.06 228 LEU A N 1
ATOM 1831 C CA . LEU A 1 228 ? 4.041 16.182 10.275 1.00 95.06 228 LEU A CA 1
ATOM 1832 C C . LEU A 1 228 ? 3.708 17.634 9.896 1.00 95.06 228 LEU A C 1
ATOM 1834 O O . LEU A 1 228 ? 2.729 17.887 9.195 1.00 95.06 228 LEU A O 1
ATOM 1838 N N . LYS A 1 229 ? 4.571 18.588 10.278 1.00 94.62 229 LYS A N 1
ATOM 1839 C CA . LYS A 1 229 ? 4.431 20.005 9.897 1.00 94.62 229 LYS A CA 1
ATOM 1840 C C . LYS A 1 229 ? 4.486 20.221 8.383 1.00 94.62 229 LYS A C 1
ATOM 1842 O O . LYS A 1 229 ? 3.783 21.093 7.885 1.00 94.62 229 LYS A O 1
ATOM 1847 N N . GLN A 1 230 ? 5.317 19.467 7.660 1.00 93.12 230 GLN A N 1
ATOM 1848 C CA . GLN A 1 230 ? 5.374 19.530 6.195 1.00 93.12 230 GLN A CA 1
ATOM 1849 C C . GLN A 1 230 ? 4.079 19.010 5.563 1.00 93.12 230 GLN A C 1
ATOM 1851 O O . GLN A 1 230 ? 3.499 19.709 4.739 1.00 93.12 230 GLN A O 1
ATOM 1856 N N . LEU A 1 231 ? 3.598 17.835 5.983 1.00 92.62 231 LEU A N 1
ATOM 1857 C CA . LEU A 1 231 ? 2.364 17.232 5.455 1.00 92.62 231 LEU A CA 1
ATOM 1858 C C . LEU A 1 231 ? 1.153 18.138 5.670 1.00 92.62 231 LEU A C 1
ATOM 1860 O O . LEU A 1 231 ? 0.346 18.323 4.767 1.00 92.62 231 LEU A O 1
ATOM 1864 N N . LYS A 1 232 ? 1.077 18.782 6.836 1.00 94.00 232 LYS A N 1
ATOM 1865 C CA . LYS A 1 232 ? 0.022 19.743 7.172 1.00 94.00 232 LYS A CA 1
ATOM 1866 C C . LYS A 1 232 ? -0.040 20.945 6.225 1.00 94.00 232 LYS A C 1
ATOM 1868 O O . LYS A 1 232 ? -1.080 21.591 6.163 1.00 94.00 232 LYS A O 1
ATOM 1873 N N . ARG A 1 233 ? 1.050 21.258 5.514 1.00 92.75 233 ARG A N 1
ATOM 1874 C CA . ARG A 1 233 ? 1.134 22.350 4.529 1.00 92.75 233 ARG A CA 1
ATOM 1875 C C . ARG A 1 233 ? 0.834 21.906 3.098 1.00 92.75 233 ARG A C 1
ATOM 1877 O O . ARG A 1 233 ? 0.788 22.762 2.230 1.00 92.75 233 ARG A O 1
ATOM 1884 N N . TYR A 1 234 ? 0.682 20.610 2.830 1.00 90.19 234 TYR A N 1
ATOM 1885 C CA . TYR A 1 234 ? 0.348 20.147 1.484 1.00 90.19 234 TYR A CA 1
ATOM 1886 C C . TYR A 1 234 ? -1.076 20.573 1.120 1.00 90.19 234 TYR A C 1
ATOM 1888 O O . TYR A 1 234 ? -1.986 20.454 1.947 1.00 90.19 234 TYR A O 1
ATOM 1896 N N . ASP A 1 235 ? -1.273 21.039 -0.114 1.00 87.69 235 ASP A N 1
ATOM 1897 C CA . ASP A 1 235 ? -2.552 21.598 -0.575 1.00 87.69 235 ASP A CA 1
ATOM 1898 C C . ASP A 1 235 ? -3.699 20.582 -0.463 1.00 87.69 235 ASP A C 1
ATOM 1900 O O . ASP A 1 235 ? -4.790 20.893 0.012 1.00 87.69 235 ASP A O 1
ATOM 1904 N N . TRP A 1 236 ? -3.427 19.319 -0.794 1.00 87.88 236 TRP A N 1
ATOM 1905 C CA . TRP A 1 236 ? -4.399 18.222 -0.727 1.00 87.88 236 TRP A CA 1
ATOM 1906 C C . TRP A 1 236 ? -4.695 17.712 0.691 1.00 87.88 236 TRP A C 1
ATOM 1908 O O . TRP A 1 236 ? -5.554 16.852 0.864 1.00 87.88 236 TRP A O 1
ATOM 1918 N N . PHE A 1 237 ? -4.013 18.232 1.715 1.00 93.00 237 PHE A N 1
ATOM 1919 C CA . PHE A 1 237 ? -4.326 17.956 3.117 1.00 93.00 237 PHE A CA 1
ATOM 1920 C C . PHE A 1 237 ? -4.896 19.173 3.858 1.00 93.00 237 PHE A C 1
ATOM 1922 O O . PHE A 1 237 ? -4.977 19.160 5.087 1.00 93.00 237 PHE A O 1
ATOM 1929 N N . GLN A 1 238 ? -5.318 20.225 3.147 1.00 91.44 238 GLN A N 1
ATOM 1930 C CA . GLN A 1 238 ? -5.975 21.384 3.768 1.00 91.44 238 GLN A CA 1
ATOM 1931 C C . GLN A 1 238 ? -7.429 21.120 4.192 1.00 91.44 238 GLN A C 1
ATOM 1933 O O . GLN A 1 238 ? -8.008 21.940 4.905 1.00 91.44 238 GLN A O 1
ATOM 1938 N N . ASP A 1 239 ? -8.018 19.981 3.807 1.00 92.25 239 ASP A N 1
ATOM 1939 C CA . ASP A 1 239 ? -9.357 19.606 4.262 1.00 92.25 239 ASP A CA 1
ATOM 1940 C C . ASP A 1 239 ? -9.444 19.513 5.797 1.00 92.25 239 ASP A C 1
ATOM 1942 O O . ASP A 1 239 ? -8.507 19.097 6.491 1.00 92.25 239 ASP A O 1
ATOM 1946 N N . LYS A 1 240 ? -10.615 19.873 6.334 1.00 93.69 240 LYS A N 1
ATOM 1947 C CA . LYS A 1 240 ? -10.865 19.945 7.775 1.00 93.69 240 LYS A CA 1
ATOM 1948 C C . LYS A 1 240 ? -10.590 18.615 8.480 1.00 93.69 240 LYS A C 1
ATOM 1950 O O . LYS A 1 240 ? -10.006 18.637 9.563 1.00 93.69 240 LYS A O 1
ATOM 1955 N N . ARG A 1 241 ? -10.953 17.473 7.882 1.00 93.94 241 ARG A N 1
ATOM 1956 C CA . ARG A 1 241 ? -10.740 16.151 8.499 1.00 93.94 241 ARG A CA 1
ATOM 1957 C C . ARG A 1 241 ? -9.256 15.827 8.642 1.00 93.94 241 ARG A C 1
ATOM 1959 O O . ARG A 1 241 ? -8.839 15.363 9.700 1.00 93.94 241 ARG A O 1
ATOM 1966 N N . TRP A 1 242 ? -8.457 16.123 7.618 1.00 95.38 242 TRP A N 1
ATOM 1967 C CA . TRP A 1 242 ? -7.006 15.921 7.656 1.00 95.38 242 TRP A CA 1
ATOM 1968 C C . TRP A 1 242 ? -6.317 16.854 8.650 1.00 95.38 242 TRP A C 1
ATOM 1970 O O . TRP A 1 242 ? -5.475 16.419 9.436 1.00 95.38 242 TRP A O 1
ATOM 1980 N N . GLN A 1 243 ? -6.712 18.126 8.686 1.00 95.94 243 GLN A N 1
ATOM 1981 C CA . GLN A 1 243 ? -6.163 19.082 9.649 1.00 95.94 243 GLN A CA 1
ATOM 1982 C C . GLN A 1 243 ? -6.510 18.717 11.100 1.00 95.94 243 GLN A C 1
ATOM 1984 O O . GLN A 1 243 ? -5.687 18.908 11.998 1.00 95.94 243 GLN A O 1
ATOM 1989 N N . GLU A 1 244 ? -7.708 18.187 11.349 1.00 95.94 244 GLU A N 1
ATOM 1990 C CA . GLU A 1 244 ? -8.096 17.650 12.657 1.00 95.94 244 GLU A CA 1
ATOM 1991 C C . GLU A 1 244 ? -7.274 16.415 13.031 1.00 95.94 244 GLU A C 1
ATOM 1993 O O . GLU A 1 244 ? -6.766 16.349 14.151 1.00 95.94 244 GLU A O 1
ATOM 1998 N N . GLU A 1 245 ? -7.077 15.483 12.099 1.00 95.81 245 GLU A N 1
ATOM 1999 C CA . GLU A 1 245 ? -6.234 14.302 12.304 1.00 95.81 245 GLU A CA 1
ATOM 2000 C C . GLU A 1 245 ? -4.796 14.691 12.683 1.00 95.81 245 GLU A C 1
ATOM 2002 O O . GLU A 1 245 ? -4.254 14.202 13.676 1.00 95.81 245 GLU A O 1
ATOM 2007 N N . PHE A 1 246 ? -4.187 15.640 11.966 1.00 96.25 246 PHE A N 1
ATOM 2008 C CA . PHE A 1 246 ? -2.842 16.116 12.297 1.00 96.25 246 PHE A CA 1
ATOM 2009 C C . PHE A 1 246 ? -2.770 16.787 13.665 1.00 96.25 246 PHE A C 1
ATOM 2011 O O . PHE A 1 246 ? -1.820 16.541 14.403 1.00 96.25 246 PHE A O 1
ATOM 2018 N N . LYS A 1 247 ? -3.779 17.581 14.046 1.00 95.94 247 LYS A N 1
ATOM 2019 C CA . LYS A 1 247 ? -3.850 18.170 15.394 1.00 95.94 247 LYS A CA 1
ATOM 2020 C C . LYS A 1 247 ? -3.939 17.094 16.475 1.00 95.94 247 LYS A C 1
ATOM 2022 O O . LYS A 1 247 ? -3.318 17.235 17.526 1.00 95.94 247 LYS A O 1
ATOM 2027 N N . LYS A 1 248 ? -4.683 16.010 16.237 1.00 96.00 248 LYS A N 1
ATOM 2028 C CA . LYS A 1 248 ? -4.748 14.881 17.177 1.00 96.00 248 LYS A CA 1
ATOM 2029 C C . LYS A 1 248 ? -3.382 14.214 17.326 1.00 96.00 248 LYS A C 1
ATOM 2031 O O . LYS A 1 248 ? -2.959 13.990 18.457 1.00 96.00 248 LYS A O 1
ATOM 2036 N N . TRP A 1 249 ? -2.659 13.978 16.231 1.00 96.06 249 TRP A N 1
ATOM 2037 C CA . TRP A 1 249 ? -1.287 13.458 16.295 1.00 96.06 249 TRP A CA 1
ATOM 2038 C C . TRP A 1 249 ? -0.314 14.421 16.993 1.00 96.06 249 TRP A C 1
ATOM 2040 O O . TRP A 1 249 ? 0.500 13.973 17.800 1.00 96.06 249 TRP A O 1
ATOM 2050 N N . GLU A 1 250 ? -0.427 15.735 16.764 1.00 94.75 250 GLU A N 1
ATOM 2051 C CA . GLU A 1 250 ? 0.342 16.760 17.493 1.00 94.75 250 GLU A CA 1
ATOM 2052 C C . GLU A 1 250 ? 0.079 16.683 19.009 1.00 94.75 250 GLU A C 1
ATOM 2054 O O . GLU A 1 250 ? 1.028 16.706 19.793 1.00 94.75 250 GLU A O 1
ATOM 2059 N N . ASN A 1 251 ? -1.184 16.516 19.417 1.00 94.56 251 ASN A N 1
ATOM 2060 C CA . ASN A 1 251 ? -1.582 16.393 20.824 1.00 94.56 251 ASN A CA 1
ATOM 2061 C C . ASN A 1 251 ? -1.127 15.073 21.465 1.00 94.56 251 ASN A C 1
ATOM 2063 O O . ASN A 1 251 ? -0.748 15.057 22.634 1.00 94.56 251 ASN A O 1
ATOM 2067 N N . ILE A 1 252 ? -1.168 13.965 20.717 1.00 94.94 252 ILE A N 1
ATOM 2068 C CA . ILE A 1 252 ? -0.651 12.663 21.167 1.00 94.94 252 ILE A CA 1
ATOM 2069 C C . ILE A 1 252 ? 0.872 12.733 21.356 1.00 94.94 252 ILE A C 1
ATOM 2071 O O . ILE A 1 252 ? 1.409 12.129 22.285 1.00 94.94 252 ILE A O 1
ATOM 2075 N N . GLY A 1 253 ? 1.575 13.470 20.490 1.00 93.50 253 GLY A N 1
ATOM 2076 C CA . GLY A 1 253 ? 3.023 13.661 20.579 1.00 93.50 253 GLY A CA 1
ATOM 2077 C C . GLY A 1 253 ? 3.840 12.394 20.293 1.00 93.50 253 GLY A C 1
ATOM 2078 O O . GLY A 1 253 ? 5.002 12.299 20.704 1.00 93.50 253 GLY A O 1
ATOM 2079 N N . GLY A 1 254 ? 3.256 11.415 19.601 1.00 94.50 254 GLY A N 1
ATOM 2080 C CA . GLY A 1 254 ? 3.894 10.141 19.295 1.00 94.50 254 GLY A CA 1
ATOM 2081 C C . GLY A 1 254 ? 3.210 9.367 18.175 1.00 94.50 254 GLY A C 1
ATOM 2082 O O . GLY A 1 254 ? 2.169 9.781 17.677 1.00 94.50 254 GLY A O 1
ATOM 2083 N N . LYS A 1 255 ? 3.818 8.243 17.802 1.00 95.31 255 LYS A N 1
ATOM 2084 C CA . LYS A 1 255 ? 3.388 7.314 16.754 1.00 95.31 255 LYS A CA 1
ATOM 2085 C C . LYS A 1 255 ? 3.019 5.945 17.297 1.00 95.31 255 LYS A C 1
ATOM 2087 O O . LYS A 1 255 ? 3.447 5.575 18.392 1.00 95.31 255 LYS A O 1
ATOM 2092 N N . VAL A 1 256 ? 2.266 5.189 16.504 1.00 95.94 256 VAL A N 1
ATOM 2093 C CA . VAL A 1 256 ? 1.878 3.806 16.805 1.00 95.94 256 VAL A CA 1
ATOM 2094 C C . VAL A 1 256 ? 2.036 2.941 15.557 1.00 95.94 256 VAL A C 1
ATOM 2096 O O . VAL A 1 256 ? 1.542 3.291 14.491 1.00 95.94 256 VAL A O 1
ATOM 2099 N N . GLU A 1 257 ? 2.703 1.800 15.697 1.00 94.12 257 GLU A N 1
ATOM 2100 C CA . GLU A 1 257 ? 2.864 0.819 14.618 1.00 94.12 257 GLU A CA 1
ATOM 2101 C C . GLU A 1 257 ? 1.625 -0.080 14.490 1.00 94.12 257 GLU A C 1
ATOM 2103 O O . GLU A 1 257 ? 0.978 -0.399 15.492 1.00 94.12 257 GLU A O 1
ATOM 2108 N N . LEU A 1 258 ? 1.321 -0.555 13.279 1.00 92.88 258 LEU A N 1
ATOM 2109 C CA . LEU A 1 258 ? 0.239 -1.514 13.013 1.00 92.88 258 LEU A CA 1
ATOM 2110 C C . LEU A 1 258 ? 0.364 -2.784 13.850 1.00 92.88 258 LEU A C 1
ATOM 2112 O O . LEU A 1 258 ? -0.640 -3.290 14.357 1.00 92.88 258 LEU A O 1
ATOM 2116 N N . ALA A 1 259 ? 1.595 -3.244 14.074 1.00 91.12 259 ALA A N 1
ATOM 2117 C CA . ALA A 1 259 ? 1.892 -4.380 14.936 1.00 91.12 259 ALA A CA 1
ATOM 2118 C C . ALA A 1 259 ? 1.314 -4.226 16.356 1.00 91.12 259 ALA A C 1
ATOM 2120 O O . ALA A 1 259 ? 0.959 -5.229 16.973 1.00 91.12 259 ALA A O 1
ATOM 2121 N N . ALA A 1 260 ? 1.119 -3.004 16.871 1.00 93.62 260 ALA A N 1
ATOM 2122 C CA . ALA A 1 260 ? 0.518 -2.781 18.189 1.00 93.62 260 ALA A CA 1
ATOM 2123 C C . ALA A 1 260 ? -0.921 -3.320 18.305 1.00 93.62 260 ALA A C 1
ATOM 2125 O O . ALA A 1 260 ? -1.368 -3.641 19.410 1.00 93.62 260 ALA A O 1
ATOM 2126 N N . LEU A 1 261 ? -1.642 -3.475 17.187 1.00 92.62 261 LEU A N 1
ATOM 2127 C CA . LEU A 1 261 ? -2.981 -4.073 17.161 1.00 92.62 261 LEU A CA 1
ATOM 2128 C C . LEU A 1 261 ? -2.981 -5.532 17.641 1.00 92.62 261 LEU A C 1
ATOM 2130 O O . LEU A 1 261 ? -3.968 -5.973 18.228 1.00 92.62 261 LEU A O 1
ATOM 2134 N N . THR A 1 262 ? -1.867 -6.253 17.473 1.00 89.94 262 THR A N 1
ATOM 2135 C CA . THR A 1 262 ? -1.711 -7.637 17.959 1.00 89.94 262 THR A CA 1
ATOM 2136 C C . THR A 1 262 ? -1.753 -7.738 19.485 1.00 89.94 262 THR A C 1
ATOM 2138 O O . THR A 1 262 ? -2.100 -8.787 20.026 1.00 89.94 262 THR A O 1
ATOM 2141 N N . SER A 1 263 ? -1.492 -6.637 20.205 1.00 90.50 263 SER A N 1
ATOM 2142 C CA . SER A 1 263 ? -1.578 -6.593 21.672 1.00 90.50 263 SER A CA 1
ATOM 2143 C C . SER A 1 263 ? -3.002 -6.793 22.212 1.00 90.50 263 SER A C 1
ATOM 2145 O O . SER A 1 263 ? -3.175 -7.084 23.396 1.00 90.50 263 SER A O 1
ATOM 2147 N N . ASN A 1 264 ? -4.013 -6.647 21.349 1.00 88.69 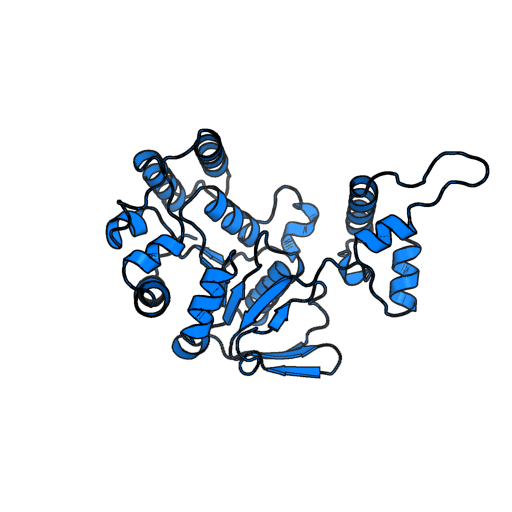264 ASN A N 1
ATOM 2148 C CA . ASN A 1 264 ? -5.421 -6.913 21.642 1.00 88.69 264 ASN A CA 1
ATOM 2149 C C . ASN A 1 264 ? -5.862 -8.325 21.209 1.00 88.69 264 ASN A C 1
ATOM 2151 O O . ASN A 1 264 ? -7.048 -8.648 21.276 1.00 88.69 264 ASN A O 1
ATOM 2155 N N . GLY A 1 265 ? -4.920 -9.151 20.748 1.00 90.38 265 GLY A N 1
ATOM 2156 C CA . GLY A 1 265 ? -5.134 -10.488 20.208 1.00 90.38 265 GLY A CA 1
ATOM 2157 C C . GLY A 1 265 ? -4.544 -10.615 18.803 1.00 90.38 265 GLY A C 1
ATOM 2158 O O . GLY A 1 265 ? -4.643 -9.696 17.993 1.00 90.38 265 GLY A O 1
ATOM 2159 N N . ILE A 1 266 ? -3.962 -11.776 18.490 1.00 88.62 266 ILE A N 1
ATOM 2160 C CA . ILE A 1 266 ? -3.281 -12.032 17.205 1.00 88.62 266 ILE A CA 1
ATOM 2161 C C . ILE A 1 266 ? -4.248 -11.811 16.028 1.00 88.62 266 ILE A C 1
ATOM 2163 O O . ILE A 1 266 ? -3.904 -11.163 15.047 1.00 88.62 266 ILE A O 1
ATOM 2167 N N . SER A 1 267 ? -5.500 -12.253 16.167 1.00 91.88 267 SER A N 1
ATOM 2168 C CA . SER A 1 267 ? -6.532 -12.138 15.124 1.00 91.88 267 SER A CA 1
ATOM 2169 C C . SER A 1 267 ? -7.292 -10.809 15.139 1.00 91.88 267 SER A C 1
ATOM 2171 O O . SER A 1 267 ? -8.165 -10.585 14.301 1.00 91.88 267 SER A O 1
ATOM 2173 N N . PHE A 1 268 ? -6.974 -9.898 16.067 1.00 94.19 268 PHE A N 1
ATOM 2174 C CA . PHE A 1 268 ? -7.730 -8.661 16.281 1.00 94.19 268 PHE A CA 1
ATOM 2175 C C . PHE A 1 268 ? -7.807 -7.786 15.025 1.00 94.19 268 PHE A C 1
ATOM 2177 O O . PHE A 1 268 ? -8.864 -7.222 14.723 1.00 94.19 268 PHE A O 1
ATOM 2184 N N . MET A 1 269 ? -6.703 -7.698 14.275 1.00 94.25 269 MET A N 1
ATOM 2185 C CA . MET A 1 269 ? -6.636 -6.914 13.042 1.00 94.25 269 MET A CA 1
ATOM 2186 C C . MET A 1 269 ? -7.634 -7.427 11.993 1.00 94.25 269 MET A C 1
ATOM 2188 O O . MET A 1 269 ? -8.419 -6.644 11.451 1.00 94.25 269 MET A O 1
ATOM 2192 N N . ALA A 1 270 ? -7.626 -8.740 11.751 1.00 94.06 270 ALA A N 1
ATOM 2193 C CA . ALA A 1 270 ? -8.420 -9.397 10.718 1.00 94.06 270 ALA A CA 1
ATOM 2194 C C . ALA A 1 270 ? -9.899 -9.556 11.104 1.00 94.06 270 ALA A C 1
ATOM 2196 O O . ALA A 1 270 ? -10.774 -9.404 10.253 1.00 94.06 270 ALA A O 1
ATOM 2197 N N . GLU A 1 271 ? -10.192 -9.867 12.368 1.00 93.94 271 GLU A N 1
ATOM 2198 C CA . GLU A 1 271 ? -11.544 -10.244 12.806 1.00 93.94 271 GLU A CA 1
ATOM 2199 C C . GLU A 1 271 ? -12.362 -9.073 13.351 1.00 93.94 271 GLU A C 1
ATOM 2201 O O . GLU A 1 271 ? -13.592 -9.103 13.286 1.00 93.94 271 GLU A O 1
ATOM 2206 N N . LYS A 1 272 ? -11.705 -8.027 13.869 1.00 94.25 272 LYS A N 1
ATOM 2207 C CA . LYS A 1 272 ? -12.393 -6.904 14.518 1.00 94.25 272 LYS A CA 1
ATOM 2208 C C . LYS A 1 272 ? -12.047 -5.555 13.904 1.00 94.25 272 LYS A C 1
ATOM 2210 O O . LYS A 1 272 ? -12.949 -4.886 13.409 1.00 94.25 272 LYS A O 1
ATOM 2215 N N . TYR A 1 273 ? -10.773 -5.165 13.896 1.00 95.88 273 TYR A N 1
ATOM 2216 C CA . TYR A 1 273 ? -10.352 -3.819 13.491 1.00 95.88 273 TYR A CA 1
ATOM 2217 C C . TYR A 1 273 ? -10.750 -3.482 12.044 1.00 95.88 273 TYR A C 1
ATOM 2219 O O . TYR A 1 273 ? -11.529 -2.551 11.826 1.00 95.88 273 TYR A O 1
ATOM 2227 N N . LEU A 1 274 ? -10.275 -4.254 11.058 1.00 95.81 274 LEU A N 1
ATOM 2228 C CA . LEU A 1 274 ? -10.545 -3.971 9.643 1.00 95.81 274 LEU A CA 1
ATOM 2229 C C . LEU A 1 274 ? -12.033 -4.114 9.282 1.00 95.81 274 LEU A C 1
ATOM 2231 O O . LEU A 1 274 ? -12.575 -3.170 8.698 1.00 95.81 274 LEU A O 1
ATOM 2235 N N . PRO A 1 275 ? -12.740 -5.210 9.646 1.00 94.81 275 PRO A N 1
ATOM 2236 C CA . PRO A 1 275 ? -14.160 -5.338 9.323 1.00 94.81 275 PRO A CA 1
ATOM 2237 C C . PRO A 1 275 ? -15.011 -4.229 9.949 1.00 94.81 275 PRO A C 1
ATOM 2239 O O . PRO A 1 275 ? -15.929 -3.715 9.307 1.00 94.81 275 PRO A O 1
ATOM 2242 N N . GLU A 1 276 ? -14.709 -3.818 11.187 1.00 95.25 276 GLU A N 1
ATOM 2243 C CA . GLU A 1 276 ? -15.439 -2.739 11.853 1.00 95.25 276 GLU A CA 1
ATOM 2244 C C . GLU A 1 276 ? -15.239 -1.400 11.138 1.00 95.25 276 GLU A C 1
ATOM 2246 O O . GLU A 1 276 ? -16.228 -0.728 10.829 1.00 95.25 276 GLU A O 1
ATOM 2251 N N . LYS A 1 277 ? -13.986 -1.036 10.842 1.00 95.31 277 LYS A N 1
ATOM 2252 C CA . LYS A 1 277 ? -13.633 0.230 10.185 1.00 95.31 277 LYS A CA 1
ATOM 2253 C C . LYS A 1 277 ? -14.255 0.340 8.796 1.00 95.31 277 LYS A C 1
ATOM 2255 O O . LYS A 1 277 ? -14.878 1.354 8.474 1.00 95.31 277 LYS A O 1
ATOM 2260 N N . ILE A 1 278 ? -14.156 -0.726 7.998 1.00 93.75 278 ILE A N 1
ATOM 2261 C CA . ILE A 1 278 ? -14.704 -0.770 6.636 1.00 93.75 278 ILE A CA 1
ATOM 2262 C C . ILE A 1 278 ? -16.235 -0.690 6.672 1.00 93.75 278 ILE A C 1
ATOM 2264 O O . ILE A 1 278 ? -16.829 0.119 5.957 1.00 93.75 278 ILE A O 1
ATOM 2268 N N . ARG A 1 279 ? -16.896 -1.453 7.554 1.00 93.31 279 ARG A N 1
ATOM 2269 C CA . ARG A 1 279 ? -18.365 -1.437 7.678 1.00 93.31 279 ARG A CA 1
ATOM 2270 C C . ARG A 1 279 ? -18.902 -0.085 8.153 1.00 93.31 279 ARG A C 1
ATOM 2272 O O . ARG A 1 279 ? -19.914 0.379 7.633 1.00 93.31 279 ARG A O 1
ATOM 2279 N N . LYS A 1 280 ? -18.242 0.550 9.128 1.00 94.44 280 LYS A N 1
ATOM 2280 C CA . LYS A 1 280 ? -18.645 1.859 9.682 1.00 94.44 280 LYS A CA 1
ATOM 2281 C C . LYS A 1 280 ? -18.243 3.049 8.813 1.00 94.44 280 LYS A C 1
ATOM 2283 O O . LYS A 1 280 ? -18.619 4.176 9.119 1.00 94.44 280 LYS A O 1
ATOM 2288 N N . LYS A 1 281 ? -17.508 2.808 7.729 1.00 93.69 281 LYS A N 1
ATOM 2289 C CA . LYS A 1 281 ? -16.956 3.851 6.866 1.00 93.69 281 LYS A CA 1
ATOM 2290 C C . LYS A 1 281 ? -16.012 4.819 7.587 1.00 93.69 281 LYS A C 1
ATOM 2292 O O . LYS A 1 281 ? -15.979 6.012 7.296 1.00 93.69 281 LYS A O 1
ATOM 2297 N N . GLU A 1 282 ? -15.248 4.285 8.535 1.00 93.62 282 GLU A N 1
ATOM 2298 C CA . GLU A 1 282 ? -14.263 5.022 9.327 1.00 93.62 282 GLU A CA 1
ATOM 2299 C C . GLU A 1 282 ? -12.907 5.026 8.602 1.00 93.62 282 GLU A C 1
ATOM 2301 O O . GLU A 1 282 ? -12.027 4.216 8.891 1.00 93.62 282 GLU A O 1
ATOM 2306 N N . TRP A 1 283 ? -12.745 5.937 7.645 1.00 94.44 283 TRP A N 1
ATOM 2307 C CA . TRP A 1 283 ? -11.498 6.179 6.913 1.00 94.44 283 TRP A CA 1
ATOM 2308 C C . TRP A 1 283 ? -11.321 7.673 6.624 1.00 94.44 283 TRP A C 1
ATOM 2310 O O . TRP A 1 283 ? -12.282 8.448 6.670 1.00 94.44 283 TRP A O 1
ATOM 2320 N N . LEU A 1 284 ? -10.093 8.058 6.291 1.00 93.00 284 LEU A N 1
ATOM 2321 C CA . LEU A 1 284 ? -9.750 9.378 5.771 1.00 93.00 284 LEU A CA 1
ATOM 2322 C C . LEU A 1 284 ? -9.626 9.316 4.242 1.00 93.00 284 LEU A C 1
ATOM 2324 O O . LEU A 1 284 ? -9.204 8.302 3.686 1.00 93.00 284 LEU A O 1
ATOM 2328 N N . ASP A 1 285 ? -10.055 10.381 3.573 1.00 88.88 285 ASP A N 1
ATOM 2329 C CA . ASP A 1 285 ? -10.103 10.531 2.113 1.00 88.88 285 ASP A CA 1
ATOM 2330 C C . ASP A 1 285 ? -9.366 11.831 1.777 1.00 88.88 285 ASP A C 1
ATOM 2332 O O . ASP A 1 285 ? -9.737 12.871 2.358 1.00 88.88 285 ASP A O 1
#

Nearest PDB structures (foldseek):
  2zbk-assembly2_G  TM=9.106E-01  e=2.219E-26  Saccharolobus shibatae
  1d3y-assembly1_B  TM=8.839E-01  e=2.507E-25  Methanocaldococcus jannaschii
  1d3y-assembly1_A  TM=8.752E-01  e=1.262E-24  Methanocaldococcus jannaschii
  2q2e-assembly1_A-2  TM=9.160E-01  e=1.034E-18  Methanosarcina mazei

Solvent-accessible surface area (backbone atoms only — not comparable to full-atom values): 15287 Å² total; per-residue (Å²): 108,70,68,36,53,52,24,58,76,68,73,44,72,39,41,64,68,54,49,34,59,71,52,47,40,65,44,89,99,53,96,48,54,75,41,90,51,66,66,57,46,49,49,56,48,51,52,47,23,63,77,63,77,40,62,48,45,83,38,29,43,29,62,80,69,47,25,37,32,36,20,54,34,31,35,32,48,94,85,45,77,46,50,32,70,73,41,77,91,72,33,41,73,37,45,38,63,52,82,76,52,40,82,78,43,81,58,57,69,32,35,42,37,33,40,47,49,68,63,48,50,54,33,55,76,68,39,39,30,71,78,67,35,17,32,39,35,22,24,61,46,80,73,38,71,20,46,39,37,48,53,29,47,50,29,68,79,67,67,31,44,34,36,34,45,36,36,27,43,54,65,30,52,46,54,53,43,32,44,31,72,23,44,81,94,42,55,94,54,21,84,77,40,34,31,76,68,44,27,41,52,27,47,45,60,64,49,36,68,77,69,67,40,67,88,57,54,43,71,54,50,72,69,48,54,52,44,40,58,52,54,60,66,37,78,92,33,64,48,67,71,51,48,51,46,51,50,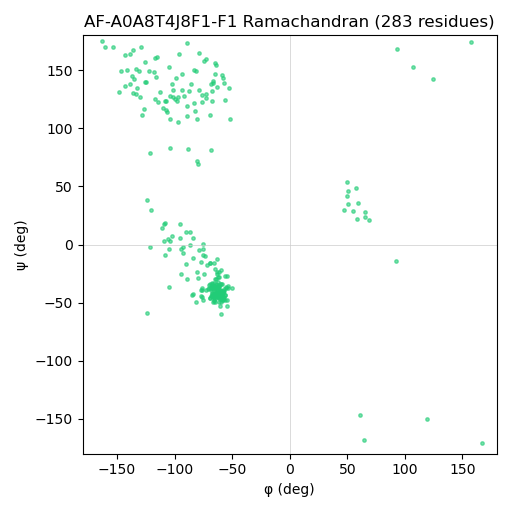45,36,62,71,67,46,36,29,38,57,62,72,58,46,41,80,77,34,81,57,29,49,64,73,44,51,51,55,48,32,63,74,71,64,50,56,49,120

Mean predicted aligned error: 7.2 Å